Protein AF-A0A3A9JC87-F1 (afdb_monomer)

Radius of gyration: 18.77 Å; Cα contacts (8 Å, |Δi|>4): 389; chains: 1; bounding box: 54×31×58 Å

Sequence (237 aa):
MTRLVRILFLDIDGVLLSGRAWLLPANRRLQAKLTTMAGQGGTELIAAEAVFDPVAVELVNRVAEATGTQIVVSSNWRYRPGPRKTRCKLLEQGIRAELMHRDWFCVTASQFLKDKATDISRWLQAHPDVSDYLAIDDEADLVPGRTLPVDPLDGLGPREAAAAIRFFGAGHVALGVGALPPGDHEMVIAKHGGDRVSAAMWLEGVPVRLTRRHRPSFVLGSTRHGGMELRDWLRAI

Foldseek 3Di:
DQQFAEAEEEECQLAFCFQVQCPDPQNVVLVVVCVVPDDLVNLVSCLPRRATDLQSLVLVQVLCVQLVHAAAYLYPVCVVVRDVSNVVSSVVNPNDPVRHDPNRYFDDPDPVDSLSLVSVVVVCVVPVSHPYYAYEECDPPSPALRYQHHRRNVHDDLLSSLLSCVLSVGADVVSLRDDAPPPLLVVLCVLVVNRSSVSSSQQSVPVPPDPSCPRVVNVRVPPPPDDDDSVNVSVVD

Organism: NCBI:txid2478470

Nearest PDB structures (foldseek):
  2ywc-assembly1_B  TM=2.378E-01  e=9.478E+00  Thermus thermophilus HB8

Secondary structure (DSSP, 8-state):
-PPPEEEEEE--BTTTB-HHHHTSHHHHHHHHHHTT--THHHHHHHHHH----HHHHHHHHHHHHHHTPEEEE-SGGGTTT-HHHHHHHHHHTT--GGGEEEEEEPPPS-SS---HHHHHHHHHHH-TTEEEEEEEESSTTSSTTTEEE--TTT-S-HHHHHHHHHHTT--BTTTTBPPPPTTHHHHHHHHTTT-HHHHHHHHTTTTTT--GGGSHHHHHHHGGGSS--HHHHTT--

Solvent-accessible surface area (backbone atoms only — not comparable to full-atom values): 12618 Å² total; per-residue (Å²): 132,86,78,70,39,34,39,34,35,34,36,40,66,18,26,27,46,7,50,53,22,46,67,35,72,64,27,45,54,48,53,63,57,41,78,79,37,72,66,71,65,29,43,46,49,45,57,68,61,55,54,59,30,61,65,25,33,50,40,52,49,48,33,27,63,55,51,63,24,28,36,26,38,57,38,69,38,54,70,58,62,17,54,70,56,41,50,52,39,42,46,75,60,59,41,56,73,89,44,40,36,94,76,37,49,52,64,79,79,39,100,86,54,90,49,57,49,59,13,51,52,55,44,46,70,78,39,82,54,55,75,47,68,40,31,44,31,40,63,67,61,60,41,79,66,34,35,46,63,27,57,36,54,68,17,49,44,70,37,55,36,32,13,55,24,42,54,69,72,31,54,39,77,93,67,60,32,64,72,64,57,90,64,50,64,59,52,43,18,54,74,46,77,61,23,42,40,62,29,21,30,51,35,36,18,45,94,76,67,38,57,74,82,67,8,52,47,43,46,62,51,55,53,89,79,71,89,73,57,71,71,59,57,66,69,78,109

pLDDT: mean 90.31, std 11.34, range [46.38, 98.88]

Mean predicted aligned error: 5.24 Å

Structure (mmCIF, N/CA/C/O backbone):
data_AF-A0A3A9JC87-F1
#
_entry.id   AF-A0A3A9JC87-F1
#
loop_
_atom_site.group_PDB
_atom_site.id
_atom_site.type_symbol
_atom_site.label_atom_id
_atom_site.label_alt_id
_atom_site.label_comp_id
_atom_site.label_asym_id
_atom_site.label_entity_id
_atom_site.label_seq_id
_atom_site.pdbx_PDB_ins_code
_atom_site.Cartn_x
_atom_site.Cartn_y
_atom_site.Cartn_z
_atom_site.occupancy
_atom_site.B_iso_or_equiv
_atom_site.auth_seq_id
_atom_site.auth_comp_id
_atom_site.auth_asym_id
_atom_site.auth_atom_id
_atom_site.pdbx_PDB_model_num
ATOM 1 N N . MET A 1 1 ? -30.282 -0.661 -4.993 1.00 48.88 1 MET A N 1
ATOM 2 C CA . MET A 1 1 ? -29.211 0.008 -4.224 1.00 48.88 1 MET A CA 1
ATOM 3 C C . MET A 1 1 ? -27.902 -0.276 -4.938 1.00 48.88 1 MET A C 1
ATOM 5 O O . MET A 1 1 ? -27.576 -1.445 -5.105 1.00 48.88 1 MET A O 1
ATOM 9 N N . THR A 1 2 ? -27.212 0.745 -5.442 1.00 56.62 2 THR A N 1
ATOM 10 C CA . THR A 1 2 ? -25.839 0.596 -5.948 1.00 56.62 2 THR A CA 1
ATOM 11 C C . THR A 1 2 ? -24.947 0.156 -4.789 1.00 56.62 2 THR A C 1
ATOM 13 O O . THR A 1 2 ? -25.029 0.707 -3.691 1.00 56.62 2 THR A O 1
ATOM 16 N N . ARG A 1 3 ? -24.163 -0.905 -4.991 1.00 70.75 3 ARG A N 1
ATOM 17 C CA . ARG A 1 3 ? -23.236 -1.407 -3.974 1.00 70.75 3 ARG A CA 1
ATOM 18 C C . ARG A 1 3 ? -22.089 -0.410 -3.862 1.00 70.75 3 ARG A C 1
ATOM 20 O O . ARG A 1 3 ? -21.388 -0.203 -4.841 1.00 70.75 3 ARG A O 1
ATOM 27 N N . LEU A 1 4 ? -21.919 0.188 -2.688 1.00 85.25 4 LEU A N 1
ATOM 28 C CA . LEU A 1 4 ? -20.790 1.070 -2.412 1.00 85.25 4 LEU A CA 1
ATOM 29 C C . LEU A 1 4 ? -19.472 0.285 -2.480 1.00 85.25 4 LEU A C 1
ATOM 31 O O . LEU A 1 4 ? -19.373 -0.818 -1.929 1.00 85.25 4 LEU A O 1
ATOM 35 N N . VAL A 1 5 ? -18.478 0.851 -3.165 1.00 94.06 5 VAL A N 1
ATOM 36 C CA . VAL A 1 5 ? -17.166 0.232 -3.404 1.00 94.06 5 VAL A CA 1
ATOM 37 C C . VAL A 1 5 ? -16.110 0.887 -2.512 1.00 94.06 5 VAL A C 1
ATOM 39 O O . VAL A 1 5 ? -16.169 2.081 -2.221 1.00 94.06 5 VAL A O 1
ATOM 42 N N . ARG A 1 6 ? -15.129 0.108 -2.049 1.00 97.94 6 ARG A N 1
ATOM 43 C CA . ARG A 1 6 ? -13.943 0.627 -1.354 1.00 97.94 6 ARG A CA 1
ATOM 44 C C . ARG A 1 6 ? -12.711 0.392 -2.211 1.00 97.94 6 ARG A C 1
ATOM 46 O O . ARG A 1 6 ? -12.609 -0.663 -2.834 1.00 97.94 6 ARG A O 1
ATOM 53 N N . ILE A 1 7 ? -11.788 1.346 -2.237 1.00 98.69 7 ILE A N 1
ATOM 54 C CA . ILE A 1 7 ? -10.652 1.323 -3.168 1.00 98.69 7 ILE A CA 1
ATOM 55 C C . ILE A 1 7 ? -9.320 1.341 -2.429 1.00 98.69 7 ILE A C 1
ATOM 57 O O . ILE A 1 7 ? -9.123 2.112 -1.491 1.00 98.69 7 ILE A O 1
ATOM 61 N N . LEU A 1 8 ? -8.397 0.505 -2.896 1.00 98.75 8 LEU A N 1
ATOM 62 C CA . LEU A 1 8 ? -6.991 0.556 -2.533 1.00 98.75 8 LEU A CA 1
ATOM 63 C C . LEU A 1 8 ? -6.192 1.061 -3.739 1.00 98.75 8 LEU A C 1
ATOM 65 O O . LEU A 1 8 ? -6.040 0.338 -4.727 1.00 98.75 8 LEU A O 1
ATOM 69 N N . PHE A 1 9 ? -5.695 2.294 -3.665 1.00 98.69 9 PHE A N 1
ATOM 70 C CA . PHE A 1 9 ? -4.749 2.814 -4.646 1.00 98.69 9 PHE A CA 1
ATOM 71 C C . PHE A 1 9 ? -3.351 2.267 -4.350 1.00 98.69 9 PHE A C 1
ATOM 73 O O . PHE A 1 9 ? -2.910 2.286 -3.202 1.00 98.69 9 PHE A O 1
ATOM 80 N N . LEU A 1 10 ? -2.679 1.746 -5.370 1.00 98.69 10 LEU A N 1
ATOM 81 C CA . LEU A 1 10 ? -1.430 1.004 -5.225 1.00 98.69 10 LEU A CA 1
ATOM 82 C C . LEU A 1 10 ? -0.326 1.580 -6.111 1.00 98.69 10 LEU A C 1
ATOM 84 O O . LEU A 1 10 ? -0.453 1.568 -7.344 1.00 98.69 10 LEU A O 1
ATOM 88 N N . ASP A 1 11 ? 0.777 1.997 -5.492 1.00 97.88 11 ASP A N 1
ATOM 89 C CA . ASP A 1 11 ? 2.048 2.179 -6.191 1.00 97.88 11 ASP A CA 1
ATOM 90 C C . ASP A 1 11 ? 2.854 0.869 -6.305 1.00 97.88 11 ASP A C 1
ATOM 92 O O . ASP A 1 11 ? 2.540 -0.150 -5.688 1.00 97.88 11 ASP A O 1
ATOM 96 N N . ILE A 1 12 ? 3.880 0.882 -7.155 1.00 98.12 12 ILE A N 1
ATOM 97 C CA . ILE A 1 12 ? 4.747 -0.254 -7.468 1.00 98.12 12 ILE A CA 1
ATOM 98 C C . ILE A 1 12 ? 6.173 0.009 -6.996 1.00 98.12 12 ILE A C 1
ATOM 100 O O . ILE A 1 12 ? 6.692 -0.789 -6.213 1.00 98.12 12 ILE A O 1
ATOM 104 N N . ASP A 1 13 ? 6.811 1.080 -7.473 1.00 96.38 13 ASP A N 1
ATOM 105 C CA . ASP A 1 13 ? 8.160 1.446 -7.030 1.00 96.38 13 ASP A CA 1
ATOM 106 C C . ASP A 1 13 ? 8.111 1.802 -5.539 1.00 96.38 13 ASP A C 1
ATOM 108 O O . ASP A 1 13 ? 7.102 2.301 -5.060 1.00 96.38 13 ASP A O 1
ATOM 112 N N . GLY A 1 14 ? 9.130 1.415 -4.769 1.00 97.50 14 GLY A N 1
ATOM 113 C CA . GLY A 1 14 ? 9.150 1.658 -3.319 1.00 97.50 14 GLY A CA 1
ATOM 114 C C . GLY A 1 14 ? 8.167 0.809 -2.496 1.00 97.50 14 GLY A C 1
ATOM 115 O O . GLY A 1 14 ? 8.448 0.534 -1.336 1.00 97.50 14 GLY A O 1
ATOM 116 N N . VAL A 1 15 ? 7.080 0.295 -3.084 1.00 98.50 15 VAL A N 1
ATOM 117 C CA . VAL A 1 15 ? 6.061 -0.529 -2.403 1.00 98.50 15 VAL A CA 1
ATOM 118 C C . VAL A 1 15 ? 6.260 -2.024 -2.665 1.00 98.50 15 VAL A C 1
ATOM 120 O O . VAL A 1 15 ? 6.487 -2.792 -1.727 1.00 98.50 15 VAL A O 1
ATOM 123 N N . LEU A 1 16 ? 6.170 -2.443 -3.933 1.00 98.69 16 LEU A N 1
ATOM 124 C CA . LEU A 1 16 ? 6.330 -3.834 -4.389 1.00 98.69 16 LEU A CA 1
ATOM 125 C C . LEU A 1 16 ? 7.733 -4.090 -4.949 1.00 98.69 16 LEU A C 1
ATOM 127 O O . LEU A 1 16 ? 8.290 -5.174 -4.775 1.00 98.69 16 LEU A O 1
ATOM 131 N N . LEU A 1 17 ? 8.299 -3.088 -5.622 1.00 98.19 17 LEU A N 1
ATOM 132 C CA . LEU A 1 17 ? 9.665 -3.063 -6.135 1.00 98.19 17 LEU A CA 1
ATOM 133 C C . LEU A 1 17 ? 10.506 -2.085 -5.300 1.00 98.19 17 LEU A C 1
ATOM 135 O O . LEU A 1 17 ? 10.993 -1.061 -5.779 1.00 98.19 17 LEU A O 1
ATOM 139 N N . SER A 1 18 ? 10.627 -2.394 -4.011 1.00 97.69 18 SER A N 1
ATOM 140 C CA . SER A 1 18 ? 11.395 -1.619 -3.034 1.00 97.69 18 SER A CA 1
ATOM 141 C C . SER A 1 18 ? 12.896 -1.923 -3.084 1.00 97.69 18 SER A C 1
ATOM 143 O O . SER A 1 18 ? 13.353 -2.834 -3.783 1.00 97.69 18 SER A O 1
ATOM 145 N N . GLY A 1 19 ? 13.690 -1.195 -2.295 1.00 97.25 19 GLY A N 1
ATOM 146 C CA . GLY A 1 19 ? 15.122 -1.442 -2.119 1.00 97.25 19 GLY A CA 1
ATOM 147 C C . GLY A 1 19 ? 15.436 -2.899 -1.758 1.00 97.25 19 GLY A C 1
ATOM 148 O O . GLY A 1 19 ? 16.338 -3.490 -2.352 1.00 97.25 19 GLY A O 1
ATOM 149 N N . ARG A 1 20 ? 14.653 -3.535 -0.873 1.00 96.56 20 ARG A N 1
ATOM 150 C CA . ARG A 1 20 ? 14.824 -4.961 -0.541 1.00 96.56 20 ARG A CA 1
ATOM 151 C C . ARG A 1 20 ? 14.534 -5.870 -1.731 1.00 96.56 20 ARG A C 1
ATOM 153 O O . ARG A 1 20 ? 15.261 -6.841 -1.933 1.00 96.56 20 ARG A O 1
ATOM 160 N N . ALA A 1 21 ? 13.530 -5.549 -2.551 1.00 97.81 21 ALA A N 1
ATOM 161 C CA . ALA A 1 21 ? 13.255 -6.303 -3.772 1.00 97.81 21 ALA A CA 1
ATOM 162 C C . ALA A 1 21 ? 14.442 -6.198 -4.739 1.00 97.81 21 ALA A C 1
ATOM 164 O O . ALA A 1 21 ? 14.864 -7.190 -5.332 1.00 97.81 21 ALA A O 1
ATOM 165 N N . TRP A 1 22 ? 15.069 -5.028 -4.843 1.00 97.06 22 TRP A N 1
ATOM 166 C CA . TRP A 1 22 ? 16.268 -4.829 -5.658 1.00 97.06 22 TRP A CA 1
ATOM 167 C C . TRP A 1 22 ? 17.487 -5.659 -5.214 1.00 97.06 22 TRP A C 1
ATOM 169 O O . TRP A 1 22 ? 18.359 -5.939 -6.036 1.00 97.06 22 TRP A O 1
ATOM 179 N N . LEU A 1 23 ? 17.528 -6.145 -3.967 1.00 96.19 23 LEU A N 1
ATOM 180 C CA . LEU A 1 23 ? 18.568 -7.065 -3.482 1.00 96.19 23 LEU A CA 1
ATOM 181 C C . LEU A 1 23 ? 18.384 -8.517 -3.960 1.00 96.19 23 LEU A C 1
ATOM 183 O O . LEU A 1 23 ? 19.301 -9.338 -3.802 1.00 96.19 23 LEU A O 1
ATOM 187 N N . LEU A 1 24 ? 17.245 -8.867 -4.564 1.00 96.06 24 LEU A N 1
ATOM 188 C CA . LEU A 1 24 ? 17.021 -10.205 -5.114 1.00 96.06 24 LEU A CA 1
ATOM 189 C C . LEU A 1 24 ? 18.045 -10.521 -6.222 1.00 96.06 24 LEU A C 1
ATOM 191 O O . LEU A 1 24 ? 18.388 -9.637 -7.010 1.00 96.06 24 LEU A O 1
ATOM 195 N N . PRO A 1 25 ? 18.538 -11.772 -6.343 1.00 95.56 25 PRO A N 1
ATOM 196 C CA . PRO A 1 25 ? 19.538 -12.124 -7.355 1.00 95.56 25 PRO A CA 1
ATOM 197 C C . PRO A 1 25 ? 19.127 -11.781 -8.794 1.00 95.56 25 PRO A C 1
ATOM 199 O O . PRO A 1 25 ? 19.962 -11.328 -9.574 1.00 95.56 25 PRO A O 1
ATOM 202 N N . ALA A 1 26 ? 17.848 -11.965 -9.141 1.00 94.88 26 ALA A N 1
ATOM 203 C CA . ALA A 1 26 ? 17.313 -11.599 -10.453 1.00 94.88 26 ALA A CA 1
ATOM 204 C C . ALA A 1 26 ? 17.413 -10.083 -10.703 1.00 94.88 26 ALA A C 1
ATOM 206 O O . ALA A 1 26 ? 17.937 -9.654 -11.729 1.00 94.88 26 ALA A O 1
ATOM 207 N N . ASN A 1 27 ? 17.021 -9.280 -9.713 1.00 96.81 27 ASN A N 1
ATOM 208 C CA . ASN A 1 27 ? 17.033 -7.824 -9.805 1.00 96.81 27 ASN A CA 1
ATOM 209 C C . ASN A 1 27 ? 18.446 -7.239 -9.794 1.00 96.81 27 ASN A C 1
ATOM 211 O O . ASN A 1 27 ? 18.723 -6.310 -10.545 1.00 96.81 27 ASN A O 1
ATOM 215 N N . ARG A 1 28 ? 19.381 -7.825 -9.038 1.00 94.12 28 ARG A N 1
ATOM 216 C CA . ARG A 1 28 ? 20.800 -7.433 -9.093 1.00 94.12 28 ARG A CA 1
ATOM 217 C C . ARG A 1 28 ? 21.416 -7.663 -10.473 1.00 94.12 28 ARG A C 1
ATOM 219 O O . ARG A 1 28 ? 22.160 -6.818 -10.964 1.00 94.12 28 ARG A O 1
ATOM 226 N N . ARG A 1 29 ? 21.089 -8.783 -11.130 1.00 92.25 29 ARG A N 1
ATOM 227 C CA . ARG A 1 29 ? 21.524 -9.039 -12.517 1.00 92.25 29 ARG A CA 1
ATOM 228 C C . ARG A 1 29 ? 20.922 -8.022 -13.481 1.00 92.25 29 ARG A C 1
ATOM 230 O O . ARG A 1 29 ? 21.630 -7.524 -14.351 1.00 92.25 29 ARG A O 1
ATOM 237 N N . LEU A 1 30 ? 19.643 -7.697 -13.308 1.00 93.31 30 LEU A N 1
ATOM 238 C CA . LEU A 1 30 ? 18.972 -6.658 -14.082 1.00 93.31 30 LEU A CA 1
ATOM 239 C C . LEU A 1 30 ? 19.643 -5.288 -13.892 1.00 93.31 30 LEU A C 1
ATOM 241 O O . LEU A 1 30 ? 19.937 -4.625 -14.881 1.00 93.31 30 LEU A O 1
ATOM 245 N N . GLN A 1 31 ? 19.974 -4.889 -12.661 1.00 89.88 31 GLN A N 1
ATOM 246 C CA . GLN A 1 31 ? 20.692 -3.635 -12.395 1.00 89.88 31 GLN A CA 1
ATOM 247 C C . GLN A 1 31 ? 22.024 -3.558 -13.143 1.00 89.88 31 GLN A C 1
ATOM 249 O O . GLN A 1 31 ? 22.320 -2.531 -13.749 1.00 89.88 31 GLN A O 1
ATOM 254 N N . ALA A 1 32 ? 22.794 -4.650 -13.174 1.00 86.88 32 ALA A N 1
ATOM 255 C CA . ALA A 1 32 ? 24.039 -4.698 -13.938 1.00 86.88 32 ALA A CA 1
ATOM 256 C C . ALA A 1 32 ? 23.805 -4.450 -15.440 1.00 86.88 32 ALA A C 1
ATOM 258 O O . ALA A 1 32 ? 24.558 -3.694 -16.049 1.00 86.88 32 ALA A O 1
ATOM 259 N N . LYS A 1 33 ? 22.734 -5.005 -16.029 1.00 86.88 33 LYS A N 1
ATOM 260 C CA . LYS A 1 33 ? 22.356 -4.744 -17.434 1.00 86.88 33 LYS A CA 1
ATOM 261 C C . LYS A 1 33 ? 21.969 -3.279 -17.661 1.00 86.88 33 LYS A C 1
ATOM 263 O O . LYS A 1 33 ? 22.382 -2.677 -18.652 1.00 86.88 33 LYS A O 1
ATOM 268 N N . LEU A 1 34 ? 21.216 -2.693 -16.729 1.00 87.06 34 LEU A N 1
ATOM 269 C CA . LEU A 1 34 ? 20.732 -1.312 -16.819 1.00 87.06 34 LEU A CA 1
ATOM 270 C C . LEU A 1 34 ? 21.860 -0.272 -16.813 1.00 87.06 34 LEU A C 1
ATOM 272 O O . LEU A 1 34 ? 21.673 0.805 -17.367 1.00 87.06 34 LEU A O 1
ATOM 276 N N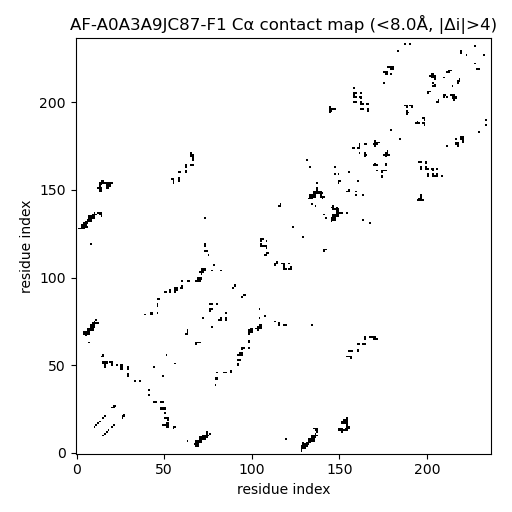 . THR A 1 35 ? 23.052 -0.593 -16.292 1.00 78.81 35 THR A N 1
ATOM 277 C CA . THR A 1 35 ? 24.221 0.311 -16.377 1.00 78.81 35 THR A CA 1
ATOM 278 C C . THR A 1 35 ? 24.602 0.685 -17.815 1.00 78.81 35 THR A C 1
ATOM 280 O O . THR A 1 35 ? 25.225 1.719 -18.038 1.00 78.81 35 THR A O 1
ATOM 283 N N . THR A 1 36 ? 24.190 -0.124 -18.795 1.00 75.50 36 THR A N 1
ATOM 284 C CA . THR A 1 36 ? 24.475 0.075 -20.225 1.00 75.50 36 THR A CA 1
ATOM 285 C C . THR A 1 36 ? 23.264 0.553 -21.035 1.00 75.50 36 THR A C 1
ATOM 287 O O . THR A 1 36 ? 23.391 0.816 -22.229 1.00 75.50 36 THR A O 1
ATOM 290 N N . MET A 1 37 ? 22.087 0.690 -20.408 1.00 72.19 37 MET A N 1
ATOM 291 C CA . MET A 1 37 ? 20.823 1.010 -21.078 1.00 72.19 37 MET A CA 1
ATOM 292 C C . MET A 1 37 ? 20.053 2.099 -20.323 1.00 72.19 37 MET A C 1
ATOM 294 O O . MET A 1 37 ? 19.507 1.857 -19.249 1.00 72.19 37 MET A O 1
ATOM 298 N N . ALA A 1 38 ? 19.947 3.289 -20.919 1.00 67.88 38 ALA A N 1
ATOM 299 C CA . ALA A 1 38 ? 19.185 4.408 -20.364 1.00 67.88 38 ALA A CA 1
ATOM 300 C C . ALA A 1 38 ? 17.860 4.647 -21.112 1.00 67.88 38 ALA A C 1
ATOM 302 O O . ALA A 1 38 ? 17.647 4.191 -22.238 1.00 67.88 38 ALA A O 1
ATOM 303 N N . GLY A 1 39 ? 16.958 5.404 -20.486 1.00 75.19 39 GLY A N 1
ATOM 304 C CA . GLY A 1 39 ? 15.707 5.844 -21.104 1.00 75.19 39 GLY A CA 1
ATOM 305 C C . GLY A 1 39 ? 14.673 4.727 -21.278 1.00 75.19 39 GLY A C 1
ATOM 306 O O . GLY A 1 39 ? 14.544 3.842 -20.435 1.00 75.19 39 GLY A O 1
ATOM 307 N N . GLN A 1 40 ? 13.904 4.787 -22.371 1.00 74.38 40 GLN A N 1
ATOM 308 C CA . GLN A 1 40 ? 12.754 3.902 -22.605 1.00 74.38 40 GLN A CA 1
ATOM 309 C C . GLN A 1 40 ? 13.136 2.414 -22.596 1.00 74.38 40 GLN A C 1
ATOM 311 O O . GLN A 1 40 ? 12.408 1.610 -22.020 1.00 74.38 40 GLN A O 1
ATOM 316 N N . GLY A 1 41 ? 14.291 2.057 -23.170 1.00 81.31 41 GLY A N 1
ATOM 317 C CA . GLY A 1 41 ? 14.773 0.673 -23.184 1.00 81.31 41 GLY A CA 1
ATOM 318 C C . GLY A 1 41 ? 15.021 0.116 -21.780 1.00 81.31 41 GLY A C 1
ATOM 319 O O . GLY A 1 41 ? 14.684 -1.033 -21.510 1.00 81.31 41 GLY A O 1
ATOM 320 N N . GLY A 1 42 ? 15.522 0.946 -20.858 1.00 85.56 42 GLY A N 1
ATOM 321 C CA . GLY A 1 42 ? 15.698 0.562 -19.456 1.00 85.56 42 GLY A CA 1
ATOM 322 C C . GLY A 1 42 ? 14.364 0.315 -18.749 1.00 85.56 42 GLY A C 1
ATOM 323 O O . GLY A 1 42 ? 14.194 -0.712 -18.098 1.00 85.56 42 GLY A O 1
ATOM 324 N N . THR A 1 43 ? 13.376 1.200 -18.927 1.00 84.38 43 THR A N 1
ATOM 325 C CA . THR A 1 43 ? 12.045 1.012 -18.321 1.00 84.38 43 THR A CA 1
ATOM 326 C C . THR A 1 43 ? 11.339 -0.241 -18.838 1.00 84.38 43 THR A C 1
ATOM 328 O O . THR A 1 43 ? 10.691 -0.947 -18.068 1.00 84.38 43 THR A O 1
ATOM 331 N N . GLU A 1 44 ? 11.458 -0.542 -20.131 1.00 86.88 44 GLU A N 1
ATOM 332 C CA . GLU A 1 44 ? 10.879 -1.764 -20.692 1.00 86.88 44 GLU A CA 1
ATOM 333 C C . GLU A 1 44 ? 11.552 -3.025 -20.156 1.00 86.88 44 GLU A C 1
ATOM 335 O O . GLU A 1 44 ? 10.858 -3.996 -19.852 1.00 86.88 44 GLU A O 1
ATOM 340 N N . LEU A 1 45 ? 12.874 -2.989 -19.986 1.00 90.38 45 LEU A N 1
ATOM 341 C CA . LEU A 1 45 ? 13.621 -4.097 -19.407 1.00 90.38 45 LEU A CA 1
ATOM 342 C C . LEU A 1 45 ? 13.240 -4.326 -17.939 1.00 90.38 45 LEU A C 1
ATOM 344 O O . LEU A 1 45 ? 13.026 -5.468 -17.544 1.00 90.38 45 LEU A O 1
ATOM 348 N N . ILE A 1 46 ? 13.080 -3.255 -17.152 1.00 92.31 46 ILE A N 1
ATOM 349 C CA . ILE A 1 46 ? 12.591 -3.338 -15.766 1.00 92.31 46 ILE A CA 1
ATOM 350 C C . ILE A 1 46 ? 11.210 -3.982 -15.729 1.00 92.31 46 ILE A C 1
ATOM 352 O O . ILE A 1 46 ? 10.997 -4.948 -15.004 1.00 92.31 46 ILE A O 1
ATOM 356 N N . ALA A 1 47 ? 10.280 -3.491 -16.543 1.00 91.25 47 ALA A N 1
ATOM 357 C CA . ALA A 1 47 ? 8.927 -4.024 -16.583 1.00 91.25 47 ALA A CA 1
ATOM 358 C C . ALA A 1 47 ? 8.868 -5.513 -16.945 1.00 91.25 47 ALA A C 1
ATOM 360 O O . ALA A 1 47 ? 7.992 -6.224 -16.457 1.00 91.25 47 ALA A O 1
ATOM 361 N N . ALA A 1 48 ? 9.779 -5.975 -17.802 1.00 91.81 48 ALA A N 1
ATOM 362 C CA . ALA A 1 48 ? 9.862 -7.371 -18.198 1.00 91.81 48 ALA A CA 1
ATOM 363 C C . ALA A 1 48 ? 10.526 -8.234 -17.114 1.00 91.81 48 ALA A C 1
ATOM 365 O O . ALA A 1 48 ? 9.964 -9.243 -16.691 1.00 91.81 48 ALA A O 1
ATOM 366 N N . GLU A 1 49 ? 11.708 -7.838 -16.644 1.00 95.44 49 GLU A N 1
ATOM 367 C CA . GLU A 1 49 ? 12.594 -8.723 -15.883 1.00 95.44 49 GLU A CA 1
ATOM 368 C C . GLU A 1 49 ? 12.560 -8.512 -14.366 1.00 95.44 49 GLU A C 1
ATOM 370 O O . GLU A 1 49 ? 12.954 -9.421 -13.635 1.00 95.44 49 GLU A O 1
ATOM 375 N N . ALA A 1 50 ? 12.112 -7.353 -13.871 1.00 96.69 50 ALA A N 1
ATOM 376 C CA . ALA A 1 50 ? 12.126 -7.091 -12.436 1.00 96.69 50 ALA A CA 1
ATOM 377 C C . ALA A 1 50 ? 11.208 -8.069 -11.694 1.00 96.69 50 ALA A C 1
ATOM 379 O O . ALA A 1 50 ? 10.120 -8.406 -12.155 1.00 96.69 50 ALA A O 1
ATOM 380 N N . VAL A 1 51 ? 11.649 -8.520 -10.531 1.00 98.25 51 VAL A N 1
ATOM 381 C CA . VAL A 1 51 ? 10.901 -9.399 -9.637 1.00 98.25 51 VAL A CA 1
ATOM 382 C C . VAL A 1 51 ? 10.407 -8.559 -8.471 1.00 98.25 51 VAL A C 1
ATOM 384 O O . VAL A 1 51 ? 11.207 -7.911 -7.796 1.00 98.25 51 VAL A O 1
ATOM 387 N N . PHE A 1 52 ? 9.098 -8.535 -8.246 1.00 98.56 52 PHE A N 1
ATOM 388 C CA . PHE A 1 52 ? 8.538 -7.862 -7.077 1.00 98.56 52 PHE A CA 1
ATOM 389 C C . PHE A 1 52 ? 8.851 -8.655 -5.816 1.00 98.56 52 PHE A C 1
ATOM 391 O O . PHE A 1 52 ? 9.134 -9.852 -5.871 1.00 98.56 52 PHE A O 1
ATOM 398 N N . ASP A 1 53 ? 8.790 -8.000 -4.664 1.00 98.50 53 ASP A N 1
ATOM 399 C CA . ASP A 1 53 ? 8.800 -8.729 -3.409 1.00 98.50 53 ASP A CA 1
ATOM 400 C C . ASP A 1 53 ? 7.506 -9.558 -3.277 1.00 98.50 53 ASP A C 1
ATOM 402 O O . ASP A 1 53 ? 6.420 -8.981 -3.136 1.00 98.50 53 ASP A O 1
ATOM 406 N N . PRO A 1 54 ? 7.594 -10.902 -3.277 1.00 98.31 54 PRO A N 1
ATOM 407 C CA . PRO A 1 54 ? 6.416 -11.758 -3.188 1.00 98.31 54 PRO A CA 1
ATOM 408 C C . PRO A 1 54 ? 5.653 -11.580 -1.869 1.00 98.31 54 PRO A C 1
ATOM 410 O O . PRO A 1 54 ? 4.441 -11.787 -1.833 1.00 98.31 54 PRO A O 1
ATOM 413 N N . VAL A 1 55 ? 6.326 -11.167 -0.787 1.00 98.44 55 VAL A N 1
ATOM 414 C CA . VAL A 1 55 ? 5.663 -10.890 0.493 1.00 98.44 55 VAL A CA 1
ATOM 415 C C . VAL A 1 55 ? 4.825 -9.620 0.386 1.00 98.44 55 VAL A C 1
ATOM 417 O O . VAL A 1 55 ? 3.668 -9.630 0.794 1.00 98.44 55 VAL A O 1
ATOM 420 N N . ALA A 1 56 ? 5.365 -8.548 -0.199 1.00 98.75 56 ALA A N 1
ATOM 421 C CA . ALA A 1 56 ? 4.622 -7.307 -0.422 1.00 98.75 56 ALA A CA 1
ATOM 422 C C . ALA A 1 56 ? 3.393 -7.534 -1.322 1.00 98.75 56 ALA A C 1
ATOM 424 O O . ALA A 1 56 ? 2.299 -7.070 -0.998 1.00 98.75 56 ALA A O 1
ATOM 425 N N . VAL A 1 57 ? 3.545 -8.312 -2.401 1.00 98.88 57 VAL A N 1
ATOM 426 C CA . VAL A 1 57 ? 2.435 -8.693 -3.293 1.00 98.88 57 VAL A CA 1
ATOM 427 C C . VAL A 1 57 ? 1.331 -9.425 -2.526 1.00 98.88 57 VAL A C 1
ATOM 429 O O . VAL A 1 57 ? 0.156 -9.060 -2.611 1.00 98.88 57 VAL A O 1
ATOM 432 N N . GLU A 1 58 ? 1.696 -10.433 -1.735 1.00 98.75 58 GLU A N 1
ATOM 433 C CA . GLU A 1 58 ? 0.730 -11.196 -0.944 1.00 98.75 58 GLU A CA 1
ATOM 434 C C . GLU A 1 58 ? 0.059 -10.340 0.143 1.00 98.75 58 GLU A C 1
ATOM 436 O O . GLU A 1 58 ? -1.122 -10.513 0.449 1.00 98.75 58 GLU A O 1
ATOM 441 N N . LEU A 1 59 ? 0.773 -9.370 0.715 1.00 98.88 59 LEU A N 1
ATOM 442 C CA . LEU A 1 59 ? 0.192 -8.434 1.673 1.00 98.88 59 LEU A CA 1
ATOM 443 C C . LEU A 1 59 ? -0.866 -7.533 1.027 1.00 98.88 59 LEU A C 1
ATOM 445 O O . LEU A 1 59 ? -1.926 -7.357 1.625 1.00 98.88 59 LEU A O 1
ATOM 449 N N . VAL A 1 60 ? -0.645 -7.031 -0.193 1.00 98.88 60 VAL A N 1
ATOM 450 C CA . VAL A 1 60 ? -1.673 -6.283 -0.946 1.00 98.88 60 VAL A CA 1
ATOM 451 C C . VAL A 1 60 ? -2.921 -7.139 -1.157 1.00 98.88 60 VAL A C 1
ATOM 453 O O . VAL A 1 60 ? -4.033 -6.702 -0.855 1.00 98.88 60 VAL A O 1
ATOM 456 N N . ASN A 1 61 ? -2.737 -8.378 -1.616 1.00 98.81 61 ASN A N 1
ATOM 457 C CA . ASN A 1 61 ? -3.820 -9.339 -1.816 1.00 98.81 61 ASN A CA 1
ATOM 458 C C . ASN A 1 61 ? -4.645 -9.547 -0.533 1.00 98.81 61 ASN A C 1
ATOM 460 O O . ASN A 1 61 ? -5.875 -9.532 -0.585 1.00 98.81 61 ASN A O 1
ATOM 464 N N . ARG A 1 62 ? -3.980 -9.701 0.617 1.00 98.56 62 ARG A N 1
ATOM 465 C CA . ARG A 1 62 ? -4.634 -9.881 1.924 1.00 98.56 62 ARG A CA 1
ATOM 466 C C . ARG A 1 62 ? -5.362 -8.640 2.406 1.00 98.56 62 ARG A C 1
ATOM 468 O O . ARG A 1 62 ? -6.439 -8.764 2.984 1.00 98.56 62 ARG A O 1
ATOM 475 N N . VAL A 1 63 ? -4.786 -7.455 2.193 1.00 98.75 63 VAL A N 1
ATOM 476 C CA . VAL A 1 63 ? -5.460 -6.187 2.503 1.00 98.75 63 VAL A CA 1
ATOM 477 C C . VAL A 1 63 ? -6.754 -6.108 1.704 1.00 98.75 63 VAL A C 1
ATOM 479 O O . VAL A 1 63 ? -7.812 -5.894 2.295 1.00 98.75 63 VAL A O 1
ATOM 482 N N . ALA A 1 64 ? -6.693 -6.346 0.393 1.00 98.62 64 ALA A N 1
ATOM 483 C CA . ALA A 1 64 ? -7.858 -6.284 -0.480 1.00 98.62 64 ALA A CA 1
ATOM 484 C C . ALA A 1 64 ? -8.953 -7.286 -0.084 1.00 98.62 64 ALA A C 1
ATOM 486 O O . ALA A 1 64 ? -10.108 -6.895 0.072 1.00 98.62 64 ALA A O 1
ATOM 487 N N . GLU A 1 65 ? -8.603 -8.541 0.205 1.00 98.31 65 GLU A N 1
ATOM 488 C CA . GLU A 1 65 ? -9.568 -9.537 0.690 1.00 98.31 65 GLU A CA 1
ATOM 489 C C . GLU A 1 65 ? -10.203 -9.176 2.028 1.00 98.31 65 GLU A C 1
ATOM 491 O O . GLU A 1 65 ? -11.427 -9.172 2.152 1.00 98.31 65 GLU A O 1
ATOM 496 N N . ALA A 1 66 ? -9.382 -8.877 3.038 1.00 97.94 66 ALA A N 1
ATOM 497 C CA . ALA A 1 66 ? -9.862 -8.639 4.397 1.00 97.94 66 ALA A CA 1
ATOM 498 C C . ALA A 1 66 ? -10.782 -7.416 4.471 1.00 97.94 66 ALA A C 1
ATOM 500 O O . ALA A 1 66 ? -11.689 -7.349 5.300 1.00 97.94 66 ALA A O 1
ATOM 501 N N . THR A 1 67 ? -10.538 -6.440 3.601 1.00 97.19 67 THR A N 1
ATOM 502 C CA . THR A 1 67 ? -11.280 -5.180 3.556 1.00 97.19 67 THR A CA 1
ATOM 503 C C . THR A 1 67 ? -12.366 -5.178 2.486 1.00 97.19 67 THR A C 1
ATOM 505 O O . THR A 1 67 ? -13.201 -4.282 2.490 1.00 97.19 67 THR A O 1
ATOM 508 N N . GLY A 1 68 ? -12.393 -6.149 1.572 1.00 97.62 68 GLY A N 1
ATOM 509 C CA . GLY A 1 68 ? -13.253 -6.118 0.389 1.00 97.62 68 GLY A CA 1
ATOM 510 C C . GLY A 1 68 ? -12.993 -4.909 -0.518 1.00 97.62 68 GLY A C 1
ATOM 511 O O . GLY A 1 68 ? -13.917 -4.462 -1.200 1.00 97.62 68 GLY A O 1
ATOM 512 N N . THR A 1 69 ? -11.785 -4.338 -0.473 1.00 98.50 69 THR A N 1
ATOM 513 C CA . THR A 1 69 ? -11.383 -3.252 -1.374 1.00 98.50 69 THR A CA 1
ATOM 514 C C . THR A 1 69 ? -11.017 -3.806 -2.743 1.00 98.50 69 THR A C 1
ATOM 516 O O . THR A 1 69 ? -10.549 -4.937 -2.870 1.00 98.50 69 THR A O 1
ATOM 519 N N . GLN A 1 70 ? -11.221 -2.993 -3.777 1.00 98.69 70 GLN A N 1
ATOM 520 C CA . GLN A 1 70 ? -10.721 -3.272 -5.116 1.00 98.69 70 GLN A CA 1
ATOM 521 C C . GLN A 1 70 ? -9.458 -2.455 -5.392 1.00 98.69 70 GLN A C 1
ATOM 523 O O . GLN A 1 70 ? -9.350 -1.295 -4.992 1.00 98.69 70 GLN A O 1
ATOM 528 N N . ILE A 1 71 ? -8.501 -3.069 -6.079 1.00 98.81 71 ILE A N 1
ATOM 529 C CA . ILE A 1 71 ? -7.183 -2.498 -6.356 1.00 98.81 71 ILE A CA 1
ATOM 530 C C . ILE A 1 71 ? -7.257 -1.602 -7.595 1.00 98.81 71 ILE A C 1
ATOM 532 O O . ILE A 1 71 ? -7.742 -2.024 -8.652 1.00 98.81 71 ILE A O 1
ATOM 536 N N . VAL A 1 72 ? -6.719 -0.389 -7.466 1.00 98.69 72 VAL A N 1
ATOM 537 C CA . VAL A 1 72 ? -6.516 0.573 -8.555 1.00 98.69 72 VAL A CA 1
ATOM 538 C C . VAL A 1 72 ? -5.058 1.029 -8.549 1.00 98.69 72 VAL A C 1
ATOM 540 O O . VAL A 1 72 ? -4.521 1.420 -7.525 1.00 98.69 72 VAL A O 1
ATOM 543 N N . VAL A 1 73 ? -4.378 0.991 -9.689 1.00 98.25 73 VAL A N 1
ATOM 544 C CA . VAL A 1 73 ? -2.955 1.334 -9.784 1.00 98.25 73 VAL A CA 1
ATOM 545 C C . VAL A 1 73 ? -2.761 2.849 -9.877 1.00 98.25 73 VAL A C 1
ATOM 547 O O . VAL A 1 73 ? -3.234 3.495 -10.823 1.00 98.25 73 VAL A O 1
ATOM 550 N N . SER A 1 74 ? -1.996 3.393 -8.926 1.00 96.19 74 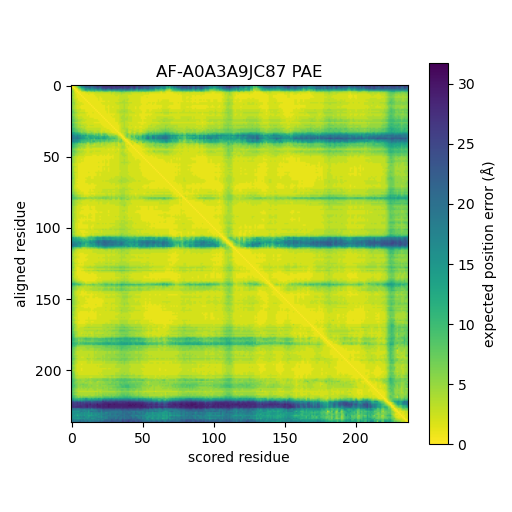SER A N 1
ATOM 551 C CA . SER A 1 74 ? -1.596 4.802 -8.828 1.00 96.19 74 SER A CA 1
ATOM 552 C C . SER A 1 74 ? -0.124 5.070 -9.191 1.00 96.19 74 SER A C 1
ATOM 554 O O . SER A 1 74 ? 0.422 6.104 -8.829 1.00 96.19 74 SER A O 1
ATOM 556 N N . SER A 1 75 ? 0.524 4.162 -9.928 1.00 94.88 75 SER A N 1
ATOM 557 C CA . SER A 1 75 ? 1.978 4.184 -10.171 1.00 94.88 75 SER A CA 1
ATOM 558 C C . SER A 1 75 ? 2.439 4.983 -11.399 1.00 94.88 75 SER A C 1
ATOM 560 O O . SER A 1 75 ? 1.671 5.235 -12.313 1.00 94.88 75 SER A O 1
ATOM 562 N N . ASN A 1 76 ? 3.729 5.300 -11.531 1.00 91.38 76 ASN A N 1
ATOM 563 C CA . ASN A 1 76 ? 4.291 5.772 -12.809 1.00 91.38 76 ASN A CA 1
ATOM 564 C C . ASN A 1 76 ? 4.332 4.678 -13.895 1.00 91.38 76 ASN A C 1
ATOM 566 O O . ASN A 1 76 ? 4.385 4.979 -15.095 1.00 91.38 76 ASN A O 1
ATOM 570 N N . TRP A 1 77 ? 4.236 3.408 -13.495 1.00 93.94 77 TRP A N 1
ATOM 571 C CA . TRP A 1 77 ? 4.284 2.264 -14.403 1.00 93.94 77 TRP A CA 1
ATOM 572 C C . TRP A 1 77 ? 3.171 2.285 -15.458 1.00 93.94 77 TRP A C 1
ATOM 574 O O . TRP A 1 77 ? 3.400 1.885 -16.600 1.00 93.94 77 TRP A O 1
ATOM 584 N N . ARG A 1 78 ? 1.992 2.837 -15.134 1.00 91.06 78 ARG A N 1
ATOM 585 C CA . ARG A 1 78 ? 0.887 3.039 -16.099 1.00 91.06 78 ARG A CA 1
ATOM 586 C C . ARG A 1 78 ? 1.251 3.968 -17.261 1.00 91.06 78 ARG A C 1
ATOM 588 O O . ARG A 1 78 ? 0.557 3.927 -18.269 1.00 91.06 78 ARG A O 1
ATOM 595 N N . TYR A 1 79 ? 2.320 4.761 -17.175 1.00 86.50 79 TYR A N 1
ATOM 596 C CA . TYR A 1 79 ? 2.813 5.562 -18.305 1.00 86.50 79 TYR A CA 1
ATOM 597 C C . TYR A 1 79 ? 3.971 4.869 -19.016 1.00 86.50 79 TYR A C 1
ATOM 599 O O . TYR A 1 79 ? 4.009 4.796 -20.243 1.00 86.50 79 TYR A O 1
ATOM 607 N N . ARG A 1 80 ? 4.934 4.368 -18.238 1.00 84.81 80 ARG A N 1
ATOM 608 C CA . ARG A 1 80 ? 6.098 3.629 -18.727 1.00 84.81 80 ARG A CA 1
ATOM 609 C C . ARG A 1 80 ? 6.364 2.511 -17.724 1.00 84.81 80 ARG A C 1
ATOM 611 O O . ARG A 1 80 ? 6.765 2.820 -16.609 1.00 84.81 80 ARG A O 1
ATOM 618 N N . PRO A 1 81 ? 6.101 1.244 -18.073 1.00 89.75 81 PRO A N 1
ATOM 619 C CA . PRO A 1 81 ? 5.959 0.686 -19.426 1.00 89.75 81 PRO A CA 1
ATOM 620 C C . PRO A 1 81 ? 4.593 0.874 -20.120 1.00 89.75 81 PRO A C 1
ATOM 622 O O . PRO A 1 81 ? 4.474 0.542 -21.300 1.00 89.75 81 PRO A O 1
ATOM 625 N N . GLY A 1 82 ? 3.569 1.363 -19.423 1.00 91.94 82 GLY A N 1
ATOM 626 C CA . GLY A 1 82 ? 2.214 1.530 -19.953 1.00 91.94 82 GLY A CA 1
ATOM 627 C C . GLY A 1 82 ? 1.228 0.479 -19.422 1.00 91.94 82 GLY A C 1
ATOM 628 O O . GLY A 1 82 ? 1.644 -0.613 -19.021 1.00 91.94 82 GLY A O 1
ATOM 629 N N . PRO A 1 83 ? -0.095 0.739 -19.468 1.00 93.69 83 PRO A N 1
ATOM 630 C CA . PRO A 1 83 ? -1.070 0.016 -18.648 1.00 93.69 83 PRO A CA 1
ATOM 631 C C . PRO A 1 83 ? -1.102 -1.490 -18.931 1.00 93.69 83 PRO A C 1
ATOM 633 O O . PRO A 1 83 ? -1.105 -2.306 -18.015 1.00 93.69 83 PRO A O 1
ATOM 636 N N . ARG A 1 84 ? -1.049 -1.895 -20.206 1.00 94.25 84 ARG A N 1
ATOM 637 C CA . ARG A 1 84 ? -1.084 -3.320 -20.569 1.00 94.25 84 ARG A CA 1
ATOM 638 C C . ARG A 1 84 ? 0.093 -4.094 -19.971 1.00 94.25 84 ARG A C 1
ATOM 640 O O . ARG A 1 84 ? -0.117 -5.136 -19.361 1.00 94.25 84 ARG A O 1
ATOM 647 N N . LYS A 1 85 ? 1.317 -3.577 -20.137 1.00 95.31 85 LYS A N 1
ATOM 648 C CA . LYS A 1 85 ? 2.542 -4.209 -19.622 1.00 95.31 85 LYS A CA 1
ATOM 649 C C . LYS A 1 85 ? 2.528 -4.230 -18.090 1.00 95.31 85 LYS A C 1
ATOM 651 O O . LYS A 1 85 ? 2.803 -5.272 -17.507 1.00 95.31 85 LYS A O 1
ATOM 656 N N . THR A 1 86 ? 2.115 -3.133 -17.450 1.00 96.50 86 THR A N 1
ATOM 657 C CA . THR A 1 86 ? 1.957 -3.058 -15.989 1.00 96.50 86 THR A CA 1
ATOM 658 C C . THR A 1 86 ? 0.984 -4.102 -15.463 1.00 96.50 86 THR A C 1
ATOM 660 O O . THR A 1 86 ? 1.317 -4.823 -14.528 1.00 96.50 86 THR A O 1
ATOM 663 N N . ARG A 1 87 ? -0.196 -4.235 -16.081 1.00 97.56 87 ARG A N 1
ATOM 664 C CA . ARG A 1 87 ? -1.188 -5.227 -15.657 1.00 97.56 87 ARG A CA 1
ATOM 665 C C . ARG A 1 87 ? -0.662 -6.644 -15.812 1.00 97.56 87 ARG A C 1
ATOM 667 O O . ARG A 1 87 ? -0.766 -7.419 -14.871 1.00 97.56 87 ARG A O 1
ATOM 674 N N . CYS A 1 88 ? -0.085 -6.977 -16.968 1.00 97.25 88 CYS A N 1
ATOM 675 C CA . CYS A 1 88 ? 0.528 -8.287 -17.180 1.00 97.25 88 CYS A CA 1
ATOM 676 C C . CYS A 1 88 ? 1.563 -8.589 -16.095 1.00 97.25 88 CYS A C 1
ATOM 678 O O . CYS A 1 88 ? 1.510 -9.666 -15.511 1.00 97.25 88 CYS A O 1
ATOM 680 N N . LYS A 1 89 ? 2.425 -7.617 -15.769 1.00 97.94 89 LYS A N 1
ATOM 681 C CA . LYS A 1 89 ? 3.447 -7.797 -14.743 1.00 97.94 89 LYS A CA 1
ATOM 682 C C . LYS A 1 89 ? 2.858 -8.007 -13.350 1.00 97.94 89 LYS A C 1
ATOM 684 O O . LYS A 1 89 ? 3.277 -8.924 -12.660 1.00 97.94 89 LYS A O 1
ATOM 689 N N . LEU A 1 90 ? 1.868 -7.212 -12.944 1.00 98.62 90 LEU A N 1
ATOM 690 C CA . LEU A 1 90 ? 1.198 -7.380 -11.648 1.00 98.62 90 LEU A CA 1
ATOM 691 C C . LEU A 1 90 ? 0.588 -8.781 -11.508 1.00 98.62 90 LEU A C 1
ATOM 693 O O . LEU A 1 90 ? 0.789 -9.427 -10.483 1.00 98.62 90 LEU A O 1
ATOM 697 N N . LEU A 1 91 ? -0.104 -9.263 -12.545 1.00 98.62 91 LEU A N 1
ATOM 698 C CA . LEU A 1 91 ? -0.719 -10.593 -12.543 1.00 98.62 91 LEU A CA 1
ATOM 699 C C . LEU A 1 91 ? 0.326 -11.715 -12.525 1.00 98.62 91 LEU A C 1
ATOM 701 O O . LEU A 1 91 ? 0.208 -12.652 -11.743 1.00 98.62 91 LEU A O 1
ATOM 705 N N . GLU A 1 92 ? 1.365 -11.603 -13.356 1.00 98.44 92 GLU A N 1
ATOM 706 C CA . GLU A 1 92 ? 2.489 -12.548 -13.401 1.00 98.44 92 GLU A CA 1
ATOM 707 C C . GLU A 1 92 ? 3.191 -12.661 -12.042 1.00 98.44 92 GLU A C 1
ATOM 709 O O . GLU A 1 92 ? 3.577 -13.750 -11.629 1.00 98.44 92 GLU A O 1
ATOM 714 N N . GLN A 1 93 ? 3.337 -11.538 -11.337 1.00 98.50 93 GLN A N 1
ATOM 715 C CA . GLN A 1 93 ? 4.022 -11.469 -10.048 1.00 98.50 93 GLN A CA 1
ATOM 716 C C . GLN A 1 93 ? 3.113 -11.820 -8.858 1.00 98.50 93 GLN A C 1
ATOM 718 O O . GLN A 1 93 ? 3.603 -11.880 -7.734 1.00 98.50 93 GLN A O 1
ATOM 723 N N . GLY A 1 94 ? 1.822 -12.091 -9.089 1.00 98.69 94 GLY A N 1
ATOM 724 C CA . GLY A 1 94 ? 0.918 -12.679 -8.095 1.00 98.69 94 GLY A CA 1
ATOM 725 C C . GLY A 1 94 ? -0.201 -11.776 -7.569 1.00 98.69 94 GLY A C 1
ATOM 726 O O . GLY A 1 94 ? -0.946 -12.208 -6.688 1.00 98.69 94 GLY A O 1
ATOM 727 N N . ILE A 1 95 ? -0.379 -10.554 -8.084 1.00 98.75 95 ILE A N 1
ATOM 728 C CA . ILE A 1 95 ? -1.605 -9.788 -7.808 1.00 98.75 95 ILE A CA 1
ATOM 729 C C . ILE A 1 95 ? -2.781 -10.505 -8.465 1.00 98.75 95 ILE A C 1
ATOM 731 O O . ILE A 1 95 ? -2.737 -10.857 -9.644 1.00 98.75 95 ILE A O 1
ATOM 735 N N . ARG A 1 96 ? -3.854 -10.712 -7.707 1.00 98.69 96 ARG A N 1
ATOM 736 C CA . ARG A 1 96 ? -5.017 -11.456 -8.195 1.00 98.69 96 ARG A CA 1
ATOM 737 C C . ARG A 1 96 ? -5.959 -10.580 -9.006 1.00 98.69 96 ARG A C 1
ATOM 739 O O . ARG A 1 96 ? -6.331 -9.485 -8.586 1.00 98.69 96 ARG A O 1
ATOM 746 N N . ALA A 1 97 ? -6.365 -11.080 -10.170 1.00 98.50 97 ALA A N 1
ATOM 747 C CA . ALA A 1 97 ? -7.161 -10.323 -11.131 1.00 98.50 97 ALA A CA 1
ATOM 748 C C . ALA A 1 97 ? -8.553 -9.966 -10.590 1.00 98.50 97 ALA A C 1
ATOM 750 O O . ALA A 1 97 ? -9.053 -8.879 -10.865 1.00 98.50 97 ALA A O 1
ATOM 751 N N . GLU A 1 98 ? -9.158 -10.858 -9.809 1.00 98.44 98 GLU A N 1
ATOM 752 C CA . GLU A 1 98 ? -10.479 -10.697 -9.197 1.00 98.44 98 GLU A CA 1
ATOM 753 C C . GLU A 1 98 ? -10.530 -9.609 -8.116 1.00 98.44 98 GLU A C 1
AT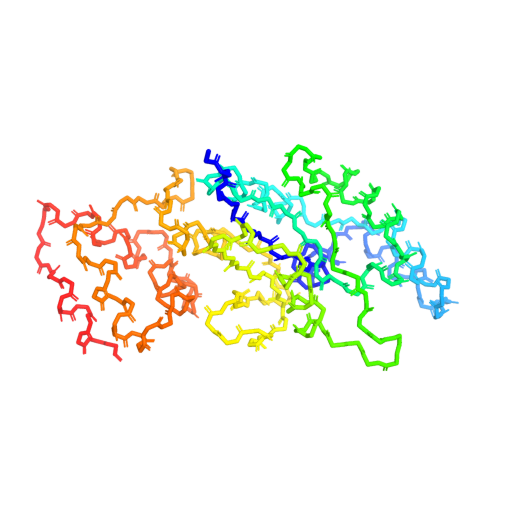OM 755 O O . GLU A 1 98 ? -11.609 -9.114 -7.796 1.00 98.44 98 GLU A O 1
ATOM 760 N N . LEU A 1 99 ? -9.372 -9.209 -7.579 1.00 98.50 99 LEU A N 1
ATOM 761 C CA . LEU A 1 99 ? -9.260 -8.115 -6.615 1.00 98.50 99 LEU A CA 1
ATOM 762 C C . LEU A 1 99 ? -9.082 -6.754 -7.290 1.00 98.50 99 LEU A C 1
ATOM 764 O O . LEU A 1 99 ? -9.168 -5.730 -6.622 1.00 98.50 99 LEU A O 1
ATOM 768 N N . MET A 1 100 ? -8.826 -6.705 -8.597 1.00 98.62 100 MET A N 1
ATOM 769 C CA . MET A 1 100 ? -8.675 -5.442 -9.315 1.00 98.62 100 MET A CA 1
ATOM 770 C C . MET A 1 100 ? -10.045 -4.836 -9.636 1.00 98.62 100 MET A C 1
ATOM 772 O O . MET A 1 100 ? -10.992 -5.543 -9.987 1.00 98.62 100 MET A O 1
ATOM 776 N N . HIS A 1 101 ? -10.152 -3.510 -9.557 1.00 98.25 101 HIS A N 1
ATOM 777 C CA . HIS A 1 101 ? -11.335 -2.801 -10.046 1.00 98.25 101 HIS A CA 1
ATOM 778 C C . HIS A 1 101 ? -11.465 -2.972 -11.573 1.00 98.25 101 HIS A C 1
ATOM 780 O O . HIS A 1 101 ? -10.474 -3.221 -12.253 1.00 98.25 101 HIS A O 1
ATOM 786 N N . ARG A 1 102 ? -12.657 -2.817 -12.166 1.00 96.75 102 ARG A N 1
ATOM 787 C CA . ARG A 1 102 ? -12.796 -2.889 -13.641 1.00 96.75 102 ARG A CA 1
ATOM 788 C C . ARG A 1 102 ? -11.950 -1.803 -14.337 1.00 96.75 102 ARG A C 1
ATOM 790 O O . ARG A 1 102 ? -11.219 -2.081 -15.284 1.00 96.75 102 ARG A O 1
ATOM 797 N N . ASP A 1 103 ? -11.980 -0.601 -13.768 1.00 96.94 103 ASP A N 1
ATOM 798 C CA . ASP A 1 103 ? -11.188 0.576 -14.133 1.00 96.94 103 ASP A CA 1
ATOM 799 C C . ASP A 1 103 ? -9.912 0.607 -13.275 1.00 96.94 103 ASP A C 1
ATOM 801 O O . ASP A 1 103 ? -9.715 1.483 -12.439 1.00 96.94 103 ASP A O 1
ATOM 805 N N . TRP A 1 104 ? -9.085 -0.431 -13.413 1.00 97.25 104 TRP A N 1
ATOM 806 C CA . TRP A 1 104 ? -8.006 -0.808 -12.487 1.00 97.25 104 TRP A CA 1
ATOM 807 C C . TRP A 1 104 ? -6.804 0.152 -12.397 1.00 97.25 104 TRP A C 1
ATOM 809 O O . TRP A 1 104 ? -5.838 -0.178 -11.716 1.00 97.25 104 TRP A O 1
ATOM 819 N N . PHE A 1 105 ? -6.786 1.303 -13.070 1.00 97.06 105 PHE A N 1
ATOM 820 C CA . PHE A 1 105 ? -5.685 2.272 -12.973 1.00 97.06 105 PHE A CA 1
ATOM 821 C C . PHE A 1 105 ? -6.183 3.704 -13.158 1.00 97.06 105 PHE A C 1
ATOM 823 O O . PHE A 1 105 ? -7.127 3.940 -13.913 1.00 97.06 105 PHE A O 1
ATOM 830 N N . CYS A 1 106 ? -5.527 4.675 -12.516 1.00 93.75 106 CYS A N 1
ATOM 831 C CA . CYS A 1 106 ? -5.855 6.078 -12.769 1.00 93.75 106 CYS A CA 1
ATOM 832 C C . CYS A 1 106 ? -5.267 6.531 -14.109 1.00 93.75 106 CYS A C 1
ATOM 834 O O . CYS A 1 106 ? -4.083 6.323 -14.382 1.00 93.75 106 CYS A O 1
ATOM 836 N N . VAL A 1 107 ? -6.093 7.159 -14.941 1.00 86.94 107 VAL A N 1
ATOM 837 C CA . VAL A 1 107 ? -5.659 7.746 -16.212 1.00 86.94 107 VAL A CA 1
ATOM 838 C C . VAL A 1 107 ? -4.956 9.075 -15.944 1.00 86.94 107 VAL A C 1
ATOM 840 O O . VAL A 1 107 ? -5.424 9.870 -15.134 1.00 86.94 107 VAL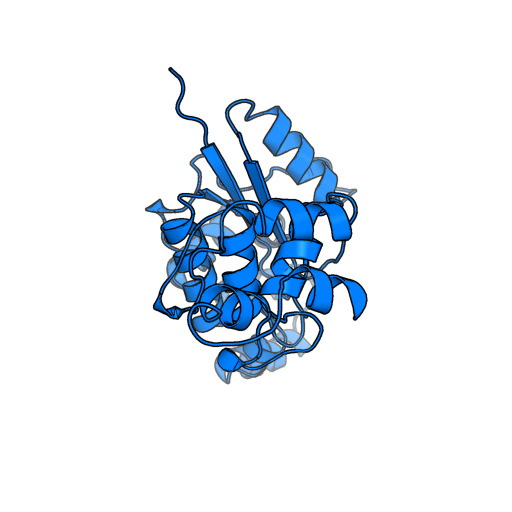 A O 1
ATOM 843 N N . THR A 1 108 ? -3.857 9.317 -16.662 1.00 78.94 108 THR A N 1
ATOM 844 C CA . THR A 1 108 ? -3.068 10.545 -16.559 1.00 78.94 108 THR A CA 1
ATOM 845 C C . THR A 1 108 ? -3.894 11.795 -16.811 1.00 78.94 108 THR A C 1
ATOM 847 O O . THR A 1 108 ? -4.496 11.962 -17.874 1.00 78.94 108 THR A O 1
ATOM 850 N N . ALA A 1 109 ? -3.807 12.734 -15.884 1.00 70.50 109 ALA A N 1
ATOM 851 C CA . ALA A 1 109 ? -4.401 14.044 -15.981 1.00 70.50 109 ALA A CA 1
ATOM 852 C C . ALA A 1 109 ? -3.700 14.958 -16.996 1.00 70.50 109 ALA A C 1
ATOM 854 O O . ALA A 1 109 ? -4.352 15.744 -17.691 1.00 70.50 109 ALA A O 1
ATOM 855 N N . SER A 1 110 ? -2.371 14.865 -17.050 1.00 67.00 110 SER A N 1
ATOM 856 C CA . SER A 1 110 ? -1.482 15.578 -17.964 1.00 67.00 110 SER A CA 1
ATOM 857 C C . SER A 1 110 ? -0.212 14.762 -18.185 1.00 67.00 110 SER A C 1
ATOM 859 O O . SER A 1 110 ? 0.451 14.369 -17.231 1.00 67.00 110 SER A O 1
ATOM 861 N N . GLN A 1 111 ? 0.170 14.519 -19.440 1.00 59.78 111 GLN A N 1
ATOM 862 C CA . GLN A 1 111 ? 1.427 13.814 -19.737 1.00 59.78 111 GLN A CA 1
ATOM 863 C C . GLN A 1 111 ? 2.673 14.611 -19.305 1.00 59.78 111 GLN A C 1
ATOM 865 O O . GLN A 1 111 ? 3.762 14.044 -19.215 1.00 59.78 111 GLN A O 1
ATOM 870 N N . PHE A 1 112 ? 2.509 15.910 -19.027 1.00 58.19 112 PHE A N 1
ATOM 871 C CA . PHE A 1 112 ? 3.579 16.829 -18.639 1.00 58.19 112 PHE A CA 1
ATOM 872 C C . PHE A 1 112 ? 3.700 17.002 -17.122 1.00 58.19 112 PHE A C 1
ATOM 874 O O . PHE A 1 112 ? 4.802 17.205 -16.620 1.00 58.19 112 PHE A O 1
ATOM 881 N N . LEU A 1 113 ? 2.585 16.894 -16.393 1.00 62.44 113 LEU A N 1
ATOM 882 C CA . LEU A 1 113 ? 2.534 16.997 -14.936 1.00 62.44 113 LEU A CA 1
ATOM 883 C C . LEU A 1 113 ? 2.157 15.621 -14.387 1.00 62.44 113 LEU A C 1
ATOM 885 O O . LEU A 1 113 ? 0.986 15.246 -14.387 1.00 62.44 113 LEU A O 1
ATOM 889 N N . LYS A 1 114 ? 3.168 14.848 -13.974 1.00 70.25 114 LYS A N 1
ATOM 890 C CA . LYS A 1 114 ? 2.998 13.531 -13.340 1.00 70.25 114 LYS A CA 1
ATOM 891 C C . LYS A 1 114 ? 2.515 13.697 -11.899 1.00 70.25 114 LYS A C 1
ATOM 893 O O . LYS A 1 114 ? 3.241 13.405 -10.958 1.00 70.25 114 LYS A O 1
ATOM 898 N N . ASP A 1 115 ? 1.306 14.213 -11.749 1.00 85.06 115 ASP A N 1
ATOM 899 C CA . ASP A 1 115 ? 0.675 14.447 -10.459 1.00 85.06 115 ASP A CA 1
ATOM 900 C C . ASP A 1 115 ? -0.258 13.277 -10.123 1.00 85.06 115 ASP A C 1
ATOM 902 O O . ASP A 1 115 ? -1.405 13.198 -10.578 1.00 85.06 115 ASP A O 1
ATOM 906 N N . LYS A 1 116 ? 0.261 12.342 -9.321 1.00 90.06 116 LYS A N 1
ATOM 907 C CA . LYS A 1 116 ? -0.487 11.172 -8.855 1.00 90.06 116 LYS A CA 1
ATOM 908 C C . LYS A 1 116 ? -1.747 11.572 -8.064 1.00 90.06 116 LYS A C 1
ATOM 910 O O . LYS A 1 116 ? -2.752 10.865 -8.164 1.00 90.06 116 LYS A O 1
ATOM 915 N N . ALA A 1 117 ? -1.734 12.685 -7.326 1.00 92.38 117 ALA A N 1
ATOM 916 C CA . ALA A 1 117 ? -2.851 13.115 -6.484 1.00 92.38 117 ALA A CA 1
ATOM 917 C C . ALA A 1 117 ? -4.012 13.624 -7.344 1.00 92.38 117 ALA A C 1
ATOM 919 O O . ALA A 1 117 ? -5.176 13.270 -7.118 1.00 92.38 117 ALA A O 1
ATOM 920 N N . THR A 1 118 ? -3.694 14.383 -8.396 1.00 92.25 118 THR A N 1
ATOM 921 C CA . THR A 1 118 ? -4.681 14.792 -9.403 1.00 92.25 118 THR A CA 1
ATOM 922 C C . THR A 1 118 ? -5.251 13.582 -10.146 1.00 92.25 118 THR A C 1
ATOM 924 O O . THR A 1 118 ? -6.464 13.516 -10.357 1.00 92.25 118 THR A O 1
ATOM 927 N N . ASP A 1 119 ? -4.423 12.598 -10.505 1.00 94.00 119 ASP A N 1
ATOM 928 C CA . ASP A 1 119 ? -4.881 11.370 -11.170 1.00 94.00 119 ASP A CA 1
ATOM 929 C C . ASP A 1 119 ? -5.861 10.566 -10.300 1.00 94.00 119 ASP A C 1
ATOM 931 O O . ASP A 1 119 ? -6.911 10.138 -10.785 1.00 94.00 119 ASP A O 1
ATOM 935 N N . ILE A 1 120 ? -5.549 10.384 -9.011 1.00 95.56 120 ILE A N 1
ATOM 936 C CA . ILE A 1 120 ? -6.453 9.747 -8.039 1.00 95.56 120 ILE A CA 1
ATOM 937 C C . ILE A 1 120 ? -7.757 10.541 -7.929 1.00 95.56 120 ILE A C 1
ATOM 939 O O . ILE A 1 120 ? -8.838 9.961 -8.023 1.00 95.56 120 ILE A O 1
ATOM 943 N N . SER A 1 121 ? -7.673 11.866 -7.798 1.00 95.25 121 SER A N 1
ATOM 944 C CA . SER A 1 121 ? -8.847 12.734 -7.667 1.00 95.25 121 SER A CA 1
ATOM 945 C C . SER A 1 121 ? -9.773 12.646 -8.882 1.00 95.25 121 SER A C 1
ATOM 947 O O . SER A 1 121 ? -10.985 12.513 -8.726 1.00 95.25 121 SER A O 1
ATOM 949 N N . ARG A 1 122 ? -9.221 12.658 -10.101 1.00 94.94 122 ARG A N 1
ATOM 950 C CA . ARG A 1 122 ? -10.006 12.495 -11.338 1.00 94.94 122 ARG A CA 1
ATOM 951 C C . ARG A 1 122 ? -10.632 11.115 -11.442 1.00 94.94 122 ARG A C 1
ATOM 953 O O . ARG A 1 122 ? -11.781 11.000 -11.862 1.00 94.94 122 ARG A O 1
ATOM 960 N N . TRP A 1 123 ? -9.898 10.075 -11.054 1.00 96.75 123 TRP A N 1
ATOM 961 C CA . TRP A 1 123 ? -10.448 8.727 -11.027 1.00 96.75 123 TRP A CA 1
ATOM 962 C C . TRP A 1 123 ? -11.627 8.653 -10.048 1.00 96.75 123 TRP A C 1
ATOM 964 O O . TRP A 1 123 ? -12.692 8.192 -10.437 1.00 96.75 123 TRP A O 1
ATOM 974 N N . LEU A 1 124 ? -11.502 9.201 -8.835 1.00 97.06 124 LEU A N 1
ATOM 975 C CA . LEU A 1 124 ? -12.596 9.241 -7.853 1.00 97.06 124 LEU A CA 1
ATOM 976 C C . LEU A 1 124 ? -13.811 10.040 -8.350 1.00 97.06 124 LEU A C 1
ATOM 978 O O . LEU A 1 124 ? -14.941 9.607 -8.154 1.00 97.06 124 LEU A O 1
ATOM 982 N N . GLN A 1 125 ? -13.606 11.162 -9.048 1.00 96.06 125 GLN A N 1
ATOM 983 C CA . GLN A 1 125 ? -14.700 11.938 -9.655 1.00 96.06 125 GLN A CA 1
ATOM 984 C C . GLN A 1 125 ? -15.497 11.132 -10.691 1.00 96.06 125 GLN A C 1
ATOM 986 O O . GLN A 1 125 ? -16.706 11.316 -10.815 1.00 96.06 125 GLN A O 1
ATOM 991 N N . ALA A 1 126 ? -14.836 10.229 -11.418 1.00 96.31 126 ALA A N 1
ATOM 992 C CA . ALA A 1 126 ? -15.488 9.330 -12.369 1.00 96.31 126 ALA A CA 1
ATOM 993 C C . ALA A 1 126 ? -16.190 8.129 -11.699 1.00 96.31 126 ALA A C 1
ATOM 995 O O . ALA A 1 126 ? -16.946 7.425 -12.368 1.00 96.31 126 ALA A O 1
ATOM 996 N N . HIS A 1 127 ? -15.968 7.908 -10.398 1.00 96.69 127 HIS A N 1
ATOM 997 C CA . HIS A 1 127 ? -16.481 6.772 -9.626 1.00 96.69 127 HIS A CA 1
ATOM 998 C C . HIS A 1 127 ? -17.201 7.248 -8.349 1.00 96.69 127 HIS A C 1
ATOM 1000 O O . HIS A 1 127 ? -16.721 7.024 -7.233 1.00 96.69 127 HIS A O 1
ATOM 1006 N N . PRO A 1 128 ? -18.364 7.919 -8.477 1.00 95.81 128 PRO A N 1
ATOM 1007 C CA . PRO A 1 128 ? -19.110 8.450 -7.332 1.00 95.81 128 PRO A CA 1
ATOM 1008 C C . PRO A 1 128 ? -19.705 7.364 -6.415 1.00 95.81 128 PRO A C 1
ATOM 1010 O O . PRO A 1 128 ? -20.242 7.675 -5.356 1.00 95.81 128 PRO A O 1
ATOM 1013 N N . ASP A 1 129 ? -19.636 6.093 -6.811 1.00 95.19 129 ASP A N 1
ATOM 1014 C CA . ASP A 1 129 ? -20.029 4.919 -6.029 1.00 95.19 129 ASP A CA 1
ATOM 1015 C C . ASP A 1 129 ? -18.969 4.471 -5.002 1.00 95.19 129 ASP A C 1
ATOM 1017 O O . ASP A 1 129 ? -19.224 3.568 -4.196 1.00 95.19 129 ASP A O 1
ATOM 1021 N N . VAL A 1 130 ? -17.796 5.109 -4.988 1.00 97.50 130 VAL A N 1
ATOM 1022 C CA . VAL A 1 130 ? -16.742 4.853 -4.002 1.00 97.50 130 VAL A CA 1
ATOM 1023 C C . VAL A 1 130 ? -17.115 5.461 -2.651 1.00 97.50 130 VAL A C 1
ATOM 1025 O O . VAL A 1 130 ? -17.221 6.675 -2.502 1.00 97.50 130 VAL A O 1
ATOM 1028 N N . SER A 1 131 ? -17.260 4.615 -1.632 1.00 96.00 131 SER A N 1
ATOM 1029 C CA . SER A 1 131 ? -17.560 5.048 -0.259 1.00 96.00 131 SER A CA 1
ATOM 1030 C C . SER A 1 131 ? -16.333 5.373 0.583 1.00 96.00 131 SER A C 1
ATOM 1032 O O . SER A 1 131 ? -16.438 6.121 1.550 1.00 96.00 131 SER A O 1
ATOM 1034 N N . ASP A 1 132 ? -15.188 4.755 0.285 1.00 97.44 132 ASP A N 1
ATOM 1035 C CA . ASP A 1 132 ? -13.970 4.923 1.077 1.00 97.44 132 ASP A CA 1
ATOM 1036 C C . ASP A 1 132 ? -12.742 4.495 0.269 1.00 97.44 132 ASP A C 1
ATOM 1038 O O . ASP A 1 132 ? -12.835 3.606 -0.581 1.00 97.44 132 ASP A O 1
ATOM 1042 N N . TYR A 1 133 ? -11.585 5.093 0.543 1.00 98.44 133 TYR A N 1
ATOM 1043 C CA . TYR A 1 133 ? -10.341 4.726 -0.130 1.00 98.44 133 TYR A CA 1
ATOM 1044 C C . TYR A 1 133 ? -9.100 4.999 0.719 1.00 98.44 133 TYR A C 1
ATOM 1046 O O . TYR A 1 133 ? -9.131 5.814 1.649 1.00 98.44 133 TYR A O 1
ATOM 1054 N N . LEU A 1 134 ? -8.016 4.320 0.344 1.00 98.62 134 LEU A N 1
ATOM 1055 C CA . LEU A 1 134 ? -6.668 4.474 0.881 1.00 98.62 134 LEU A CA 1
ATOM 1056 C C . LEU A 1 134 ? -5.654 4.297 -0.256 1.00 98.62 134 LEU A C 1
ATOM 1058 O O . LEU A 1 134 ? -5.822 3.399 -1.078 1.00 98.62 134 LEU A O 1
ATOM 1062 N N . ALA A 1 135 ? -4.609 5.116 -0.291 1.00 98.50 135 ALA A N 1
ATOM 1063 C CA . ALA A 1 135 ? -3.437 4.914 -1.135 1.00 98.50 135 ALA A CA 1
ATOM 1064 C C . ALA A 1 135 ? -2.293 4.291 -0.326 1.00 98.50 135 ALA A C 1
ATOM 1066 O O . ALA A 1 135 ? -2.063 4.689 0.811 1.00 98.50 135 ALA A O 1
ATOM 1067 N N . ILE A 1 136 ? -1.586 3.325 -0.908 1.00 98.50 136 ILE A N 1
ATOM 1068 C CA . ILE A 1 136 ? -0.308 2.804 -0.411 1.00 98.50 136 ILE A CA 1
ATOM 1069 C C . ILE A 1 136 ? 0.763 3.245 -1.405 1.00 98.50 136 ILE A C 1
ATOM 1071 O O . ILE A 1 136 ? 0.738 2.825 -2.566 1.00 98.50 136 ILE A O 1
ATOM 1075 N N . ASP A 1 137 ? 1.674 4.090 -0.942 1.00 98.00 137 ASP A N 1
ATOM 1076 C CA . ASP A 1 137 ? 2.680 4.761 -1.768 1.00 98.00 137 ASP A CA 1
ATOM 1077 C C . ASP A 1 137 ? 3.936 5.018 -0.918 1.00 98.00 137 ASP A C 1
ATOM 1079 O O . ASP A 1 137 ? 3.837 5.129 0.307 1.00 98.00 137 ASP A O 1
ATOM 1083 N N . ASP A 1 138 ? 5.117 5.071 -1.529 1.00 96.56 138 ASP A N 1
ATOM 1084 C CA . ASP A 1 138 ? 6.342 5.491 -0.839 1.00 96.56 138 ASP A CA 1
ATOM 1085 C C . ASP A 1 138 ? 6.485 7.021 -0.780 1.00 96.56 138 ASP A C 1
ATOM 1087 O O . ASP A 1 138 ? 7.209 7.555 0.064 1.00 96.56 138 ASP A O 1
ATOM 1091 N N . GLU A 1 139 ? 5.734 7.742 -1.615 1.00 93.06 139 GLU A N 1
ATOM 1092 C CA . GLU A 1 139 ? 5.555 9.184 -1.513 1.00 93.06 139 GLU A CA 1
ATOM 1093 C C . GLU A 1 139 ? 4.605 9.525 -0.354 1.00 93.06 139 GLU A C 1
ATOM 1095 O O . GLU A 1 139 ? 3.388 9.315 -0.413 1.00 93.06 139 GLU A O 1
ATOM 1100 N N . ALA A 1 140 ? 5.170 10.067 0.727 1.00 86.00 140 ALA A N 1
ATOM 1101 C CA . ALA A 1 140 ? 4.389 10.533 1.865 1.00 86.00 140 ALA A CA 1
ATOM 1102 C C . ALA A 1 140 ? 3.420 11.662 1.465 1.00 86.00 140 ALA A C 1
ATOM 1104 O O . ALA A 1 140 ? 3.730 12.495 0.617 1.00 86.00 140 ALA A O 1
ATOM 1105 N N . ASP A 1 141 ? 2.249 11.691 2.107 1.00 83.56 141 ASP A N 1
ATOM 1106 C CA . ASP A 1 141 ? 1.247 12.759 1.989 1.00 83.56 141 ASP A CA 1
ATOM 1107 C C . ASP A 1 141 ? 0.718 13.052 0.574 1.00 83.56 141 ASP A C 1
ATOM 1109 O O . ASP A 1 141 ? 0.180 14.132 0.328 1.00 83.56 141 ASP A O 1
ATOM 1113 N N . LEU A 1 142 ? 0.760 12.066 -0.336 1.00 89.62 142 LEU A N 1
ATOM 1114 C CA . LEU A 1 142 ? 0.156 12.183 -1.671 1.00 89.62 142 LEU A CA 1
ATOM 1115 C C . LEU A 1 142 ? -1.299 12.695 -1.616 1.00 89.62 142 LEU A C 1
ATOM 1117 O O . LEU A 1 142 ? -1.707 13.548 -2.402 1.00 89.62 142 LEU A O 1
ATOM 1121 N N . VAL A 1 143 ? -2.089 12.175 -0.675 1.00 91.94 143 VAL A N 1
ATOM 1122 C CA . VAL A 1 143 ? -3.404 12.698 -0.310 1.00 91.94 143 VAL A CA 1
ATOM 1123 C C . VAL A 1 143 ? -3.474 12.742 1.224 1.00 91.94 143 VAL A C 1
ATOM 1125 O O . VAL A 1 143 ? -3.464 11.680 1.860 1.00 91.94 143 VAL A O 1
ATOM 1128 N N . PRO A 1 144 ? -3.562 13.933 1.847 1.00 89.56 144 PRO A N 1
ATOM 1129 C CA . PRO A 1 144 ? -3.571 14.067 3.303 1.00 89.56 144 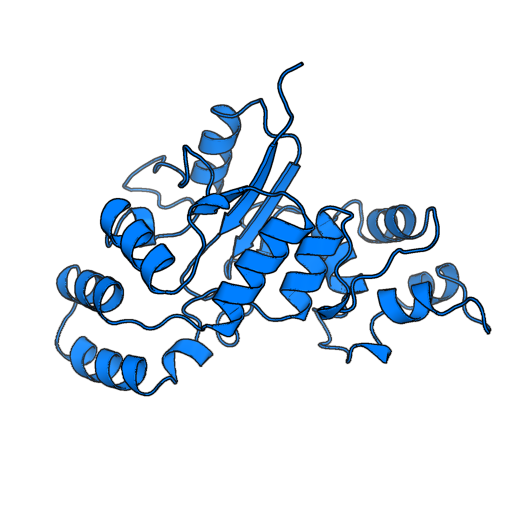PRO A CA 1
ATOM 1130 C C . PRO A 1 144 ? -4.640 13.202 3.984 1.00 89.56 144 PRO A C 1
ATOM 1132 O O . PRO A 1 144 ? -5.809 13.202 3.589 1.00 89.56 144 PRO A O 1
ATOM 1135 N N . GLY A 1 145 ? -4.232 12.431 4.997 1.00 91.44 145 GLY A N 1
ATOM 1136 C CA . GLY A 1 145 ? -5.102 11.504 5.737 1.00 91.44 145 GLY A CA 1
ATOM 1137 C C . GLY A 1 145 ? -5.64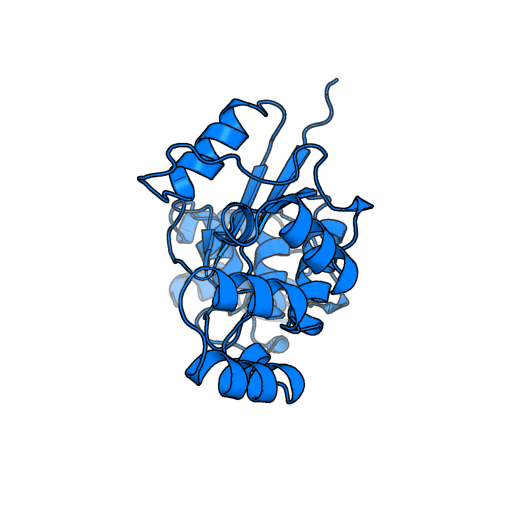3 10.323 4.916 1.00 91.44 145 GLY A C 1
ATOM 1138 O O . GLY A 1 145 ? -6.573 9.635 5.349 1.00 91.44 145 GLY A O 1
ATOM 1139 N N . ARG A 1 146 ? -5.107 10.103 3.709 1.00 96.69 146 ARG A N 1
ATOM 1140 C CA . ARG A 1 146 ? -5.531 9.065 2.755 1.00 96.69 146 ARG A CA 1
ATOM 1141 C C . ARG A 1 146 ? -4.370 8.323 2.099 1.00 96.69 146 ARG A C 1
ATOM 1143 O O . ARG A 1 146 ? -4.628 7.415 1.313 1.00 96.69 146 ARG A O 1
ATOM 1150 N N . THR A 1 147 ? -3.132 8.651 2.450 1.00 97.62 147 THR A N 1
ATOM 1151 C CA . THR A 1 147 ? -1.932 7.946 1.996 1.00 97.62 147 THR A CA 1
ATOM 1152 C C . THR A 1 147 ? -1.264 7.265 3.168 1.00 97.62 147 THR A C 1
ATOM 1154 O O . THR A 1 147 ? -0.834 7.936 4.097 1.00 97.62 147 THR A O 1
ATOM 1157 N N . LEU A 1 148 ? -1.163 5.941 3.114 1.00 97.81 148 LEU A N 1
ATOM 1158 C CA . LEU A 1 148 ? -0.328 5.147 3.998 1.00 97.81 148 LEU A CA 1
ATOM 1159 C C . LEU A 1 148 ? 1.088 5.100 3.403 1.00 97.81 148 LEU A C 1
ATOM 1161 O O . LEU A 1 148 ? 1.276 4.421 2.388 1.00 97.81 148 LEU A O 1
ATOM 1165 N N . PRO A 1 149 ? 2.064 5.804 4.004 1.00 97.06 149 PRO A N 1
ATOM 1166 C CA . PRO A 1 149 ? 3.423 5.838 3.494 1.00 97.06 149 PRO A CA 1
ATOM 1167 C C . PRO A 1 149 ? 4.134 4.507 3.743 1.00 97.06 149 PRO A C 1
ATOM 1169 O O . PRO A 1 149 ? 3.967 3.870 4.790 1.00 97.06 149 PRO A O 1
ATOM 1172 N N . VAL A 1 150 ? 4.973 4.117 2.793 1.00 97.00 150 VAL A N 1
ATOM 1173 C CA . VAL A 1 150 ? 5.846 2.946 2.874 1.00 97.00 150 VAL A CA 1
ATOM 1174 C C . VAL A 1 150 ? 7.297 3.401 2.752 1.00 97.00 150 VAL A C 1
ATOM 1176 O O . VAL A 1 150 ? 7.627 4.218 1.906 1.00 97.00 150 VAL A O 1
ATOM 1179 N N . ASP A 1 151 ? 8.185 2.870 3.591 1.00 96.75 151 ASP A N 1
ATOM 1180 C CA . ASP A 1 151 ? 9.621 3.114 3.434 1.00 96.75 151 ASP A CA 1
ATOM 1181 C C . ASP A 1 151 ? 10.097 2.474 2.116 1.00 96.75 151 ASP A C 1
ATOM 1183 O O . ASP A 1 151 ? 10.003 1.251 1.998 1.00 96.75 151 ASP A O 1
ATOM 1187 N N . PRO A 1 152 ? 10.623 3.230 1.136 1.00 97.38 152 PRO A N 1
ATOM 1188 C CA . PRO A 1 152 ? 10.979 2.686 -0.172 1.00 97.38 152 PRO A CA 1
ATOM 1189 C C . PRO A 1 152 ? 12.145 1.696 -0.133 1.00 97.38 152 PRO A C 1
ATOM 1191 O O . PRO A 1 152 ? 12.325 0.927 -1.080 1.00 97.38 152 PRO A O 1
ATOM 1194 N N . LEU A 1 153 ? 12.961 1.689 0.928 1.00 97.12 153 LEU A N 1
ATOM 1195 C CA . LEU A 1 153 ? 14.016 0.690 1.100 1.00 97.12 153 LEU A CA 1
ATOM 1196 C C . LEU A 1 153 ? 13.433 -0.642 1.550 1.00 97.12 153 LEU A C 1
ATOM 1198 O O . LEU A 1 153 ? 13.839 -1.689 1.043 1.00 97.12 153 LEU A O 1
ATOM 1202 N N . ASP A 1 154 ? 12.457 -0.605 2.450 1.00 96.44 154 ASP A N 1
ATOM 1203 C CA . ASP A 1 154 ? 11.818 -1.811 2.948 1.00 96.44 154 ASP A CA 1
ATOM 1204 C C . ASP A 1 154 ? 10.701 -2.275 2.010 1.00 96.44 154 ASP A C 1
ATOM 1206 O O . ASP A 1 154 ? 10.702 -3.426 1.607 1.00 96.44 154 ASP A O 1
ATOM 1210 N N . GLY A 1 155 ? 9.780 -1.431 1.570 1.00 97.94 155 GLY A N 1
ATOM 1211 C CA . GLY A 1 155 ? 8.558 -1.845 0.878 1.00 97.94 155 GLY A CA 1
ATOM 1212 C C . GLY A 1 155 ? 7.475 -2.333 1.828 1.00 97.94 155 GLY A C 1
ATOM 1213 O O . GLY A 1 155 ? 7.677 -2.417 3.043 1.00 97.94 155 GLY A O 1
ATOM 1214 N N . LEU A 1 156 ? 6.303 -2.667 1.276 1.00 98.50 156 LEU A N 1
ATOM 1215 C CA . LEU A 1 156 ? 5.106 -2.931 2.076 1.00 98.50 156 LEU A CA 1
ATOM 1216 C C . LEU A 1 156 ? 5.349 -4.078 3.061 1.00 98.50 156 LEU A C 1
ATOM 1218 O O . LEU A 1 156 ? 5.584 -5.221 2.665 1.00 98.50 156 LEU A O 1
ATOM 1222 N N . GLY A 1 157 ? 5.306 -3.776 4.355 1.00 97.62 157 GLY A N 1
ATOM 1223 C CA . GLY A 1 157 ? 5.499 -4.745 5.421 1.00 97.62 157 GLY A CA 1
ATOM 1224 C C . GLY A 1 157 ? 4.186 -5.185 6.075 1.00 97.62 157 GLY A C 1
ATOM 1225 O O . GLY A 1 157 ? 3.107 -4.635 5.833 1.00 97.62 157 GLY A O 1
ATOM 1226 N N . PRO A 1 158 ? 4.248 -6.197 6.959 1.00 97.06 158 PRO A N 1
ATOM 1227 C CA . PRO A 1 158 ? 3.069 -6.706 7.655 1.00 97.06 158 PRO A CA 1
ATOM 1228 C C . PRO A 1 158 ? 2.438 -5.692 8.624 1.00 97.06 158 PRO A C 1
ATOM 1230 O O . PRO A 1 158 ? 1.322 -5.920 9.085 1.00 97.06 158 PRO A O 1
ATOM 1233 N N . ARG A 1 159 ? 3.134 -4.605 8.983 1.00 96.12 159 ARG A N 1
ATOM 1234 C CA . ARG A 1 159 ? 2.605 -3.553 9.870 1.00 96.12 159 ARG A CA 1
ATOM 1235 C C . ARG A 1 159 ? 1.762 -2.566 9.090 1.00 96.12 159 ARG A C 1
ATOM 1237 O O . ARG A 1 159 ? 0.656 -2.252 9.501 1.00 96.12 159 ARG A O 1
ATOM 1244 N N . GLU A 1 160 ? 2.280 -2.148 7.949 1.00 97.94 160 GLU A N 1
ATOM 1245 C CA . GLU A 1 160 ? 1.632 -1.270 6.988 1.00 97.94 160 GLU A CA 1
ATOM 1246 C C . GLU A 1 160 ? 0.369 -1.951 6.453 1.00 97.94 160 GLU A C 1
ATOM 1248 O O . GLU A 1 160 ? -0.708 -1.364 6.468 1.00 97.94 160 GLU A O 1
ATOM 1253 N N . ALA A 1 161 ? 0.452 -3.243 6.118 1.00 98.44 161 ALA A N 1
ATOM 1254 C CA . ALA A 1 161 ? -0.715 -4.038 5.742 1.00 98.44 161 ALA A CA 1
ATOM 1255 C C . ALA A 1 161 ? -1.751 -4.148 6.878 1.00 98.44 161 ALA A C 1
ATOM 1257 O O . ALA A 1 161 ? -2.953 -4.019 6.647 1.00 98.44 161 ALA A O 1
ATOM 1258 N N . ALA A 1 162 ? -1.302 -4.357 8.121 1.00 98.06 162 ALA A N 1
ATOM 1259 C CA . ALA A 1 162 ? -2.190 -4.368 9.281 1.00 98.06 162 ALA A CA 1
ATOM 1260 C C . ALA A 1 162 ? -2.875 -3.004 9.490 1.00 98.06 162 ALA A C 1
ATOM 1262 O O . ALA A 1 162 ? -4.075 -2.955 9.769 1.00 98.06 162 ALA A O 1
ATOM 1263 N N . ALA A 1 163 ? -2.137 -1.907 9.305 1.00 98.06 163 ALA A N 1
ATOM 1264 C CA . ALA A 1 163 ? -2.653 -0.549 9.419 1.00 98.06 163 ALA A CA 1
ATOM 1265 C C . ALA A 1 163 ? -3.658 -0.248 8.298 1.00 98.06 163 ALA A C 1
ATOM 1267 O O . ALA A 1 163 ? -4.720 0.298 8.577 1.00 98.06 163 ALA A O 1
ATOM 1268 N N . ALA A 1 164 ? -3.404 -0.692 7.064 1.00 98.38 164 ALA A N 1
ATOM 1269 C CA . ALA A 1 164 ? -4.360 -0.583 5.963 1.00 98.38 164 ALA A CA 1
ATOM 1270 C C . ALA A 1 164 ? -5.673 -1.329 6.263 1.00 98.38 164 ALA A C 1
ATOM 1272 O O . ALA A 1 164 ? -6.759 -0.788 6.076 1.00 98.38 164 ALA A O 1
ATOM 1273 N N . ILE A 1 165 ? -5.601 -2.552 6.797 1.00 98.12 165 ILE A N 1
ATOM 1274 C CA . ILE A 1 165 ? -6.797 -3.316 7.198 1.00 98.12 165 ILE A CA 1
ATOM 1275 C C . ILE A 1 165 ? -7.571 -2.578 8.297 1.00 98.12 165 ILE A C 1
ATOM 1277 O O . ILE A 1 165 ? -8.796 -2.445 8.222 1.00 98.12 165 ILE A O 1
ATOM 1281 N N . ARG A 1 166 ? -6.854 -2.059 9.298 1.00 96.38 166 ARG A N 1
ATOM 1282 C CA . ARG A 1 166 ? -7.431 -1.296 10.406 1.00 96.38 166 ARG A CA 1
ATOM 1283 C C . ARG A 1 166 ? -8.065 0.013 9.953 1.00 96.38 166 ARG A C 1
ATOM 1285 O O . ARG A 1 166 ? -9.134 0.354 10.453 1.00 96.38 166 ARG A O 1
ATOM 1292 N N . PHE A 1 167 ? -7.451 0.707 8.998 1.00 97.06 167 PHE A N 1
ATOM 1293 C CA . PHE A 1 167 ? -7.992 1.924 8.403 1.00 97.06 167 PHE A CA 1
ATOM 1294 C C . PHE A 1 167 ? -9.422 1.686 7.911 1.00 97.06 167 PHE A C 1
ATOM 1296 O O . PHE A 1 167 ? -10.318 2.453 8.252 1.00 97.06 167 PHE A O 1
ATOM 1303 N N . PHE A 1 168 ? -9.672 0.577 7.210 1.00 95.81 168 PHE A N 1
ATOM 1304 C CA . PHE A 1 168 ? -11.005 0.196 6.727 1.00 95.81 168 PHE A CA 1
ATOM 1305 C C . PHE A 1 168 ? -11.913 -0.453 7.789 1.00 95.81 168 PHE A C 1
ATOM 1307 O O . PHE A 1 168 ? -12.980 -0.963 7.442 1.00 95.81 168 PHE A O 1
ATOM 1314 N N . GLY A 1 169 ? -11.506 -0.465 9.062 1.00 93.56 169 GLY A N 1
ATOM 1315 C CA . GLY A 1 169 ? -12.274 -1.048 10.165 1.00 93.56 169 GLY A CA 1
ATOM 1316 C C . GLY A 1 169 ? -12.406 -2.572 10.100 1.00 93.56 169 GLY A C 1
ATOM 1317 O O . GLY A 1 169 ? -13.333 -3.126 10.687 1.00 93.56 169 GLY A O 1
ATOM 1318 N N . ALA A 1 170 ? -11.520 -3.254 9.370 1.00 93.56 170 ALA A N 1
ATOM 1319 C CA . ALA A 1 170 ? -11.548 -4.703 9.205 1.00 93.56 170 ALA A CA 1
ATOM 1320 C C . ALA A 1 170 ? -10.599 -5.421 10.183 1.00 93.56 170 ALA A C 1
ATOM 1322 O O . ALA A 1 170 ? -9.797 -4.802 10.884 1.00 93.56 170 ALA A O 1
ATOM 1323 N N . GLY A 1 171 ? -10.696 -6.752 10.226 1.00 93.38 171 GLY A N 1
ATOM 1324 C CA . GLY A 1 171 ? -9.840 -7.626 11.030 1.00 93.38 171 GLY A CA 1
ATOM 1325 C C . GLY A 1 171 ? -9.116 -8.663 10.174 1.00 93.38 171 GLY A C 1
ATOM 1326 O O . GLY A 1 171 ? -9.574 -9.026 9.094 1.00 93.38 171 GLY A O 1
ATOM 1327 N N . HIS A 1 172 ? -7.978 -9.158 10.660 1.00 95.50 172 HIS A N 1
ATOM 1328 C CA . HIS A 1 172 ? -7.191 -10.188 9.984 1.00 95.50 172 HIS A CA 1
ATOM 1329 C C . HIS A 1 172 ? -6.283 -10.942 10.967 1.00 95.50 172 HIS A C 1
ATOM 1331 O O . HIS A 1 172 ? -5.279 -10.420 11.464 1.00 95.50 172 HIS A O 1
ATOM 1337 N N . VAL A 1 173 ? -6.609 -12.214 11.216 1.00 92.00 173 VAL A N 1
ATOM 1338 C CA . VAL A 1 173 ? -5.996 -13.046 12.271 1.00 92.00 173 VAL A CA 1
ATOM 1339 C C . VAL A 1 173 ? -4.485 -13.220 12.090 1.00 92.00 173 VAL A C 1
ATOM 1341 O O . VAL A 1 173 ? -3.723 -13.032 13.045 1.00 92.00 173 VAL A O 1
ATOM 1344 N N . ALA A 1 174 ? -4.028 -13.537 10.873 1.00 91.69 174 ALA A N 1
ATOM 1345 C CA . ALA A 1 174 ? -2.613 -13.827 10.622 1.00 91.69 174 ALA A CA 1
ATOM 1346 C C . ALA A 1 174 ? -1.714 -12.588 10.798 1.00 91.69 174 ALA A C 1
ATOM 1348 O O . ALA A 1 174 ? -0.582 -12.709 11.260 1.00 91.69 174 ALA A O 1
ATOM 1349 N N . LEU A 1 175 ? -2.248 -11.391 10.526 1.00 92.88 175 LEU A N 1
ATOM 1350 C CA . LEU A 1 175 ? -1.539 -10.119 10.734 1.00 92.88 175 LEU A CA 1
ATOM 1351 C C . LEU A 1 175 ? -1.734 -9.552 12.148 1.00 92.88 175 LEU A C 1
ATOM 1353 O O . LEU A 1 175 ? -1.085 -8.574 12.520 1.00 92.88 175 LEU A O 1
ATOM 1357 N N . GLY A 1 176 ? -2.583 -10.195 12.952 1.00 91.12 176 GLY A N 1
ATOM 1358 C CA . GLY A 1 176 ? -2.885 -9.782 14.315 1.00 91.12 176 GLY A CA 1
ATOM 1359 C C . GLY A 1 176 ? -3.799 -8.576 14.430 1.00 91.12 176 GLY A C 1
ATOM 1360 O O . GLY A 1 176 ? -3.820 -7.957 15.488 1.00 91.12 176 GLY A O 1
ATOM 1361 N N . VAL A 1 177 ? -4.566 -8.270 13.384 1.00 93.12 177 VAL A N 1
ATOM 1362 C CA . VAL A 1 177 ? -5.558 -7.195 13.415 1.00 93.12 177 VAL A CA 1
ATOM 1363 C C . VAL A 1 177 ? -6.833 -7.742 14.049 1.00 93.12 177 VAL A C 1
ATOM 1365 O O . VAL A 1 177 ? -7.650 -8.379 13.384 1.00 93.12 177 VAL A O 1
ATOM 1368 N N . GLY A 1 178 ? -6.949 -7.566 15.363 1.00 88.69 178 GLY A N 1
ATOM 1369 C CA . GLY A 1 178 ? -8.140 -7.910 16.138 1.00 88.69 178 GLY A CA 1
ATOM 1370 C C . GLY A 1 178 ? -9.112 -6.739 16.285 1.00 88.69 178 GLY A C 1
ATOM 1371 O O . GLY A 1 178 ? -8.770 -5.588 15.992 1.00 88.69 178 GLY A O 1
ATOM 1372 N N . ALA A 1 179 ? -10.313 -7.050 16.778 1.00 84.69 179 ALA A N 1
ATOM 1373 C CA . ALA A 1 179 ? -11.284 -6.044 17.186 1.00 84.69 179 ALA A CA 1
ATOM 1374 C C . ALA A 1 179 ? -10.716 -5.180 18.321 1.00 84.69 179 ALA A C 1
ATOM 1376 O O . ALA A 1 179 ? -10.037 -5.685 19.217 1.00 84.69 179 ALA A O 1
ATOM 1377 N N . LEU A 1 180 ? -11.014 -3.885 18.270 1.00 84.12 180 LEU A N 1
ATOM 1378 C CA . LEU A 1 180 ? -10.806 -2.982 19.396 1.00 84.12 180 LEU A CA 1
ATOM 1379 C C . LEU A 1 180 ? -12.074 -2.937 20.252 1.00 84.12 180 LEU A C 1
ATOM 1381 O O . LEU A 1 180 ? -13.162 -3.215 19.732 1.00 84.12 180 LEU A O 1
ATOM 1385 N N . PRO A 1 181 ? -11.962 -2.576 21.539 1.00 83.06 181 PRO A N 1
ATOM 1386 C CA . PRO A 1 181 ? -13.128 -2.228 22.336 1.00 83.06 181 PRO A CA 1
ATOM 1387 C C . PRO A 1 181 ? -13.989 -1.153 21.639 1.00 83.06 181 PRO A C 1
ATOM 1389 O O . PRO A 1 181 ? -13.459 -0.315 20.900 1.00 83.06 181 PRO A O 1
ATOM 1392 N N . PRO A 1 182 ? -15.320 -1.166 21.832 1.00 79.75 182 PRO A N 1
ATOM 1393 C CA . PRO A 1 182 ? -16.197 -0.145 21.265 1.00 79.75 182 PRO A CA 1
ATOM 1394 C C . PRO A 1 182 ? -15.761 1.271 21.671 1.00 79.75 182 PRO A C 1
ATOM 1396 O O . PRO A 1 182 ? -15.462 1.510 22.836 1.00 79.75 182 PRO A O 1
ATOM 1399 N N . GLY A 1 183 ? -15.734 2.205 20.717 1.00 82.50 183 GLY A N 1
ATOM 1400 C CA . GLY A 1 183 ? -15.334 3.601 20.944 1.00 82.50 183 GLY A CA 1
ATOM 1401 C C . GLY A 1 183 ? -13.821 3.857 20.940 1.00 82.50 183 GLY A C 1
ATOM 1402 O O . GLY A 1 183 ? -13.401 4.960 20.594 1.00 82.50 183 GLY A O 1
ATOM 1403 N N . ASP A 1 184 ? -12.981 2.851 21.208 1.00 86.56 184 ASP A N 1
ATOM 1404 C CA . ASP A 1 184 ? -11.522 3.033 21.260 1.00 86.56 184 ASP A CA 1
ATOM 1405 C C . ASP A 1 184 ? -10.947 3.496 19.918 1.00 86.56 184 ASP A C 1
ATOM 1407 O O . ASP A 1 184 ? -10.077 4.364 19.866 1.00 86.56 184 ASP A O 1
ATOM 1411 N N . HIS A 1 185 ? -11.455 2.948 18.811 1.00 86.56 185 HIS A N 1
ATOM 1412 C CA . HIS A 1 185 ? -11.005 3.349 17.480 1.00 86.56 185 HIS A CA 1
ATOM 1413 C C . HIS A 1 185 ? -11.298 4.834 17.207 1.00 86.56 185 HIS A C 1
ATOM 1415 O O . HIS A 1 185 ? -10.424 5.559 16.737 1.00 86.56 185 HIS A O 1
ATOM 1421 N N . GLU A 1 186 ? -12.500 5.299 17.550 1.00 90.00 186 GLU A N 1
ATOM 1422 C CA . GLU A 1 186 ? -12.929 6.691 17.367 1.00 90.00 186 GLU A CA 1
ATOM 1423 C C . GLU A 1 186 ? -12.131 7.641 18.263 1.00 90.00 186 GLU A C 1
ATOM 1425 O O . GLU A 1 186 ? -11.699 8.701 17.812 1.00 90.00 186 GLU A O 1
ATOM 1430 N N . MET A 1 187 ? -11.861 7.237 19.507 1.00 89.19 187 MET A N 1
ATOM 1431 C CA . MET A 1 187 ? -11.020 7.998 20.430 1.00 89.19 187 MET A CA 1
ATOM 1432 C C . MET A 1 187 ? -9.589 8.161 19.911 1.00 89.19 187 MET A C 1
ATOM 1434 O O . MET A 1 187 ? -9.029 9.255 19.995 1.00 89.19 187 MET A O 1
ATOM 1438 N N . VAL A 1 188 ? -8.994 7.100 19.356 1.00 91.75 188 VAL A N 1
ATOM 1439 C CA . VAL A 1 188 ? -7.651 7.180 18.765 1.00 91.75 188 VAL A CA 1
ATOM 1440 C C . VAL A 1 188 ? -7.668 8.088 17.535 1.00 91.75 188 VAL A C 1
ATOM 1442 O O . VAL A 1 188 ? -6.827 8.975 17.433 1.00 91.75 188 VAL A O 1
ATOM 1445 N N . ILE A 1 189 ? -8.651 7.948 16.640 1.00 92.50 189 ILE A N 1
ATOM 1446 C CA . ILE A 1 189 ? -8.803 8.848 15.483 1.00 92.50 189 ILE A CA 1
ATOM 1447 C C . ILE A 1 189 ? -8.905 10.311 15.940 1.00 92.50 189 ILE A C 1
ATOM 1449 O O . ILE A 1 189 ? -8.209 11.170 15.401 1.00 92.50 189 ILE A O 1
ATOM 1453 N N . ALA A 1 190 ? -9.709 10.600 16.966 1.00 92.94 190 ALA A N 1
ATOM 1454 C CA . ALA A 1 190 ? -9.852 11.948 17.512 1.00 92.94 190 ALA A CA 1
ATOM 1455 C C . ALA A 1 190 ? -8.532 12.496 18.084 1.00 92.94 190 ALA A C 1
ATOM 1457 O O . ALA A 1 190 ? -8.205 13.660 17.854 1.00 92.94 190 ALA A O 1
ATOM 1458 N N . LYS A 1 191 ? -7.734 11.665 18.771 1.00 92.75 191 LYS A N 1
ATOM 1459 C CA . LYS A 1 191 ? -6.400 12.054 19.268 1.00 92.75 191 LYS A CA 1
ATOM 1460 C C . LYS A 1 191 ? -5.438 12.403 18.127 1.00 92.75 191 LYS A C 1
ATOM 1462 O O . LYS A 1 191 ? -4.620 13.302 18.287 1.00 92.75 191 LYS A O 1
ATOM 1467 N N . HIS A 1 192 ? -5.570 11.743 16.980 1.00 92.94 192 HIS A N 1
ATOM 1468 C CA . HIS A 1 192 ? -4.820 12.049 15.760 1.00 92.94 192 HIS A CA 1
ATOM 1469 C C . HIS A 1 192 ? -5.493 13.131 14.891 1.00 92.94 192 HIS A C 1
ATOM 1471 O O . HIS A 1 192 ? -5.277 13.183 13.684 1.00 92.94 192 HIS A O 1
ATOM 1477 N N . GLY A 1 193 ? -6.334 13.997 15.472 1.00 93.56 193 GLY A N 1
ATOM 1478 C CA . GLY A 1 193 ? -6.941 15.125 14.756 1.00 93.56 193 GLY A CA 1
ATOM 1479 C C . GLY A 1 193 ? -7.921 14.718 13.651 1.00 93.56 193 GLY A C 1
ATOM 1480 O O . GLY A 1 193 ? -8.169 15.498 12.736 1.00 93.56 193 GLY A O 1
ATOM 1481 N N . GLY A 1 194 ? -8.462 13.499 13.708 1.00 93.19 194 GLY A N 1
ATOM 1482 C CA . GLY A 1 194 ? -9.316 12.939 12.661 1.00 93.19 194 GLY A CA 1
ATOM 1483 C C . GLY A 1 194 ? -8.561 12.165 11.576 1.00 93.19 194 GLY A C 1
ATOM 1484 O O . GLY A 1 194 ? -9.205 11.558 10.717 1.00 93.19 194 GLY A O 1
ATOM 1485 N N . ASP A 1 195 ? -7.225 12.129 11.609 1.00 94.81 195 ASP A N 1
ATOM 1486 C CA . ASP A 1 195 ? -6.428 11.378 10.641 1.00 94.81 195 ASP A CA 1
ATOM 1487 C C . ASP A 1 195 ? -6.467 9.868 10.933 1.00 94.81 195 ASP A C 1
ATOM 1489 O O . ASP A 1 195 ? -5.801 9.335 11.828 1.00 94.81 195 ASP A O 1
ATOM 1493 N N . ARG A 1 196 ? -7.254 9.162 10.117 1.00 94.94 196 ARG A N 1
ATOM 1494 C CA . ARG A 1 196 ? -7.419 7.706 10.174 1.00 94.94 196 ARG A CA 1
ATOM 1495 C C . ARG A 1 196 ? -6.142 6.946 9.830 1.00 94.94 196 ARG A C 1
ATOM 1497 O O . ARG A 1 196 ? -5.953 5.853 10.361 1.00 94.94 196 ARG A O 1
ATOM 1504 N N . VAL A 1 197 ? -5.288 7.475 8.953 1.00 96.88 197 VAL A N 1
ATOM 1505 C CA . VAL A 1 197 ? -4.028 6.813 8.592 1.00 96.88 197 VAL A CA 1
ATOM 1506 C C . VAL A 1 197 ? -3.080 6.861 9.778 1.00 96.88 197 VAL A C 1
ATOM 1508 O O . VAL A 1 197 ? -2.634 5.807 10.235 1.00 96.88 197 VAL A O 1
ATOM 1511 N N . SER A 1 198 ? -2.847 8.053 10.331 1.00 95.94 198 SER A N 1
ATOM 1512 C CA . SER A 1 198 ? -1.990 8.233 11.506 1.00 95.94 198 SER A CA 1
ATOM 1513 C C . SER A 1 198 ? -2.453 7.376 12.688 1.00 95.94 198 SER A C 1
ATOM 1515 O O . SER A 1 198 ? -1.649 6.664 13.295 1.00 95.94 198 SER A O 1
ATOM 1517 N N . ALA A 1 199 ? -3.763 7.354 12.959 1.00 95.69 199 ALA A N 1
ATOM 1518 C CA . ALA A 1 199 ? -4.360 6.502 13.986 1.00 95.69 199 ALA A CA 1
ATOM 1519 C C . ALA A 1 199 ? -4.108 5.004 13.742 1.00 95.69 199 ALA A C 1
ATOM 1521 O O . ALA A 1 199 ? -3.699 4.278 14.654 1.00 95.69 199 ALA A O 1
ATOM 1522 N N . ALA A 1 200 ? -4.324 4.524 12.514 1.00 96.75 200 ALA A N 1
ATOM 1523 C CA . ALA A 1 200 ? -4.131 3.119 12.172 1.00 96.75 200 ALA A CA 1
ATOM 1524 C C . ALA A 1 200 ? -2.653 2.698 12.238 1.00 96.75 200 ALA A C 1
ATOM 1526 O O . ALA A 1 200 ? -2.339 1.629 12.768 1.00 96.75 200 ALA A O 1
ATOM 1527 N N . MET A 1 201 ? -1.743 3.548 11.755 1.00 96.75 201 MET A N 1
ATOM 1528 C CA . MET A 1 201 ? -0.296 3.336 11.837 1.00 96.75 201 MET A CA 1
ATOM 1529 C C . MET A 1 201 ? 0.183 3.264 13.284 1.00 96.75 201 MET A C 1
ATOM 1531 O O . MET A 1 201 ? 0.960 2.370 13.633 1.00 96.75 201 MET A O 1
ATOM 1535 N N . TRP A 1 202 ? -0.298 4.169 14.139 1.00 95.81 202 TRP A N 1
ATOM 1536 C CA . TRP A 1 202 ? 0.026 4.161 15.560 1.00 95.81 202 TRP A CA 1
ATOM 1537 C C . TRP A 1 202 ? -0.468 2.876 16.238 1.00 95.81 202 TRP A C 1
ATOM 1539 O O . TRP A 1 202 ? 0.317 2.179 16.885 1.00 95.81 202 TRP A O 1
ATOM 1549 N N . LEU A 1 203 ? -1.726 2.491 15.999 1.00 95.00 203 LEU A N 1
ATOM 1550 C CA . LEU A 1 203 ? -2.327 1.269 16.549 1.00 95.00 203 LEU A CA 1
ATOM 1551 C C . LEU A 1 203 ? -1.563 -0.006 16.167 1.00 95.00 203 LEU A C 1
ATOM 1553 O O . LEU A 1 203 ? -1.534 -0.963 16.945 1.00 95.00 203 LEU A O 1
ATOM 1557 N N . GLU A 1 204 ? -0.927 -0.031 14.997 1.00 96.06 204 GLU A N 1
ATOM 1558 C CA . GLU A 1 204 ? -0.117 -1.162 14.523 1.00 96.06 204 GLU A CA 1
ATOM 1559 C C . GLU A 1 204 ? 1.388 -1.015 14.789 1.00 96.06 204 GLU A C 1
ATOM 1561 O O . GLU A 1 204 ? 2.190 -1.888 14.424 1.00 96.06 204 GLU A O 1
ATOM 1566 N N . GLY A 1 205 ? 1.779 0.057 15.482 1.00 94.31 205 GLY A N 1
ATOM 1567 C CA . GLY A 1 205 ? 3.160 0.338 15.848 1.00 94.31 205 GLY A CA 1
ATOM 1568 C C . GLY A 1 205 ? 4.068 0.462 14.629 1.00 94.31 205 GLY A C 1
ATOM 1569 O O . GLY A 1 205 ? 5.186 -0.056 14.664 1.00 94.31 205 GLY A O 1
ATOM 1570 N N . VAL A 1 206 ? 3.571 1.074 13.549 1.00 94.62 206 VAL A N 1
ATOM 1571 C CA . VAL A 1 206 ? 4.332 1.326 12.317 1.00 94.62 206 VAL A CA 1
ATOM 1572 C C . VAL A 1 206 ? 5.508 2.279 12.583 1.00 94.62 206 VAL A C 1
ATOM 1574 O O . VAL A 1 206 ? 6.640 1.844 12.369 1.00 94.62 206 VAL A O 1
ATOM 1577 N N . PRO A 1 207 ? 5.322 3.492 13.159 1.00 92.25 207 PRO A N 1
ATOM 1578 C CA . PRO A 1 207 ? 6.406 4.484 13.244 1.00 92.25 207 PRO A CA 1
ATOM 1579 C C . PRO A 1 207 ? 7.621 4.024 14.062 1.00 92.25 207 PRO A C 1
ATOM 1581 O O . PRO A 1 207 ? 8.757 4.377 13.772 1.00 92.25 207 PRO A O 1
ATOM 1584 N N . VAL A 1 208 ? 7.378 3.201 15.084 1.00 91.25 208 VAL A N 1
ATOM 1585 C CA . VAL A 1 208 ? 8.384 2.708 16.042 1.00 91.25 208 VAL A CA 1
ATOM 1586 C C . VAL A 1 208 ? 8.691 1.212 15.881 1.00 91.25 208 VAL A C 1
ATOM 1588 O O . VAL A 1 208 ? 9.408 0.627 16.688 1.00 91.25 208 VAL A O 1
ATOM 1591 N N . ARG A 1 209 ? 8.134 0.561 14.850 1.00 89.81 209 ARG A N 1
ATOM 1592 C CA . ARG A 1 209 ? 8.344 -0.862 14.512 1.00 89.81 209 ARG A CA 1
ATOM 1593 C C . ARG A 1 209 ? 8.132 -1.850 15.685 1.00 89.81 209 ARG A C 1
ATOM 1595 O O . ARG A 1 209 ? 8.794 -2.887 15.763 1.00 89.81 209 ARG A O 1
ATOM 1602 N N . LEU A 1 210 ? 7.141 -1.611 16.554 1.00 89.00 210 LEU A N 1
ATOM 1603 C CA . LEU A 1 210 ? 6.867 -2.388 17.789 1.00 89.00 210 LEU A CA 1
ATOM 1604 C C . LEU A 1 210 ? 6.448 -3.836 17.544 1.00 89.00 210 LEU A C 1
ATOM 1606 O O . LEU A 1 210 ? 5.459 -4.067 16.861 1.00 89.00 210 LEU A O 1
ATOM 1610 N N . THR A 1 211 ? 7.101 -4.859 18.096 1.00 88.75 211 THR A N 1
ATOM 1611 C CA . THR A 1 211 ? 6.670 -6.263 17.870 1.00 88.75 211 THR A CA 1
ATOM 1612 C C . THR A 1 211 ? 5.183 -6.488 18.196 1.00 88.75 211 THR A C 1
ATOM 1614 O O . THR A 1 211 ? 4.594 -5.745 18.974 1.00 88.75 211 THR A O 1
ATOM 1617 N N . ARG A 1 212 ? 4.550 -7.509 17.595 1.00 86.44 212 ARG A N 1
ATOM 1618 C CA . ARG A 1 212 ? 3.085 -7.715 17.655 1.00 86.44 212 ARG A CA 1
ATOM 1619 C C . ARG A 1 212 ? 2.490 -7.581 19.065 1.00 86.44 212 ARG A C 1
ATOM 1621 O O . ARG A 1 212 ? 1.450 -6.958 19.208 1.00 86.44 212 ARG A O 1
ATOM 1628 N N . ARG A 1 213 ? 3.156 -8.131 20.088 1.00 87.56 213 ARG A N 1
ATOM 1629 C CA . ARG A 1 213 ? 2.690 -8.106 21.490 1.00 87.56 213 ARG A CA 1
ATOM 1630 C C . ARG A 1 213 ? 2.739 -6.722 22.143 1.00 87.56 213 ARG A C 1
ATOM 1632 O O . ARG A 1 213 ? 2.068 -6.509 23.140 1.00 87.56 213 ARG A O 1
ATOM 1639 N N . HIS A 1 214 ? 3.521 -5.807 21.581 1.00 88.50 214 HIS A N 1
ATOM 1640 C CA . HIS A 1 214 ? 3.681 -4.438 22.065 1.00 88.50 214 HIS A CA 1
ATOM 1641 C C . HIS A 1 214 ? 2.929 -3.419 21.206 1.00 88.50 214 HIS A C 1
ATOM 1643 O O . HIS A 1 214 ? 3.006 -2.227 21.478 1.00 88.50 214 HIS A O 1
ATOM 1649 N N . ARG A 1 215 ? 2.220 -3.854 20.154 1.00 90.94 215 ARG A N 1
ATOM 1650 C CA . ARG A 1 215 ? 1.369 -2.949 19.377 1.00 90.94 215 ARG A CA 1
ATOM 1651 C C . ARG A 1 215 ? 0.250 -2.421 20.277 1.00 90.94 215 ARG A C 1
ATOM 1653 O O . ARG A 1 215 ? -0.363 -3.240 20.969 1.00 90.94 215 ARG A O 1
ATOM 1660 N N . PRO A 1 216 ? -0.084 -1.122 20.223 1.00 90.94 216 PRO A N 1
ATOM 1661 C CA . PRO A 1 216 ? -1.173 -0.584 21.030 1.00 90.94 216 PRO A CA 1
ATOM 1662 C C . PRO A 1 216 ? -2.486 -1.341 20.824 1.00 90.94 216 PRO A C 1
ATOM 1664 O O . PRO A 1 216 ? -3.144 -1.705 21.791 1.00 90.94 216 PRO A O 1
ATOM 1667 N N . SER A 1 217 ? -2.821 -1.700 19.582 1.00 90.12 217 SER A N 1
ATOM 1668 C CA . SER A 1 217 ? -4.026 -2.486 19.290 1.00 90.12 217 SER A CA 1
ATOM 1669 C C . SER A 1 217 ? -4.062 -3.862 19.957 1.00 90.12 217 SER A C 1
ATOM 1671 O O . SER A 1 217 ? -5.127 -4.309 20.380 1.00 90.12 217 SER A O 1
ATOM 1673 N N . PHE A 1 218 ? -2.917 -4.540 20.067 1.00 88.00 218 PHE A N 1
ATOM 1674 C CA . PHE A 1 218 ? -2.831 -5.832 20.740 1.00 88.00 218 PHE A CA 1
ATOM 1675 C C . PHE A 1 218 ? -3.052 -5.667 22.241 1.00 88.00 218 PHE A C 1
ATOM 1677 O O . PHE A 1 218 ? -3.830 -6.412 22.832 1.00 88.00 218 PHE A O 1
ATOM 1684 N N . VAL A 1 219 ? -2.403 -4.665 22.840 1.00 85.00 219 VAL A N 1
ATOM 1685 C CA . VAL A 1 219 ? -2.541 -4.357 24.266 1.00 8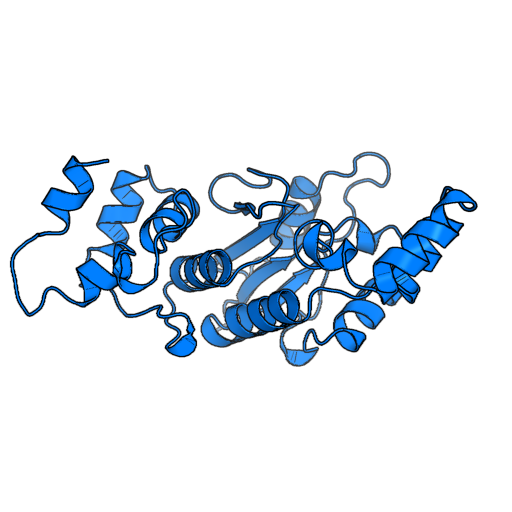5.00 219 VAL A CA 1
ATOM 1686 C C . VAL A 1 219 ? -3.999 -4.025 24.586 1.00 85.00 219 VAL A C 1
ATOM 1688 O O . VAL A 1 219 ? -4.587 -4.694 25.433 1.00 85.00 219 VAL A O 1
ATOM 1691 N N . LEU A 1 220 ? -4.614 -3.107 23.835 1.00 82.75 220 LEU A N 1
ATOM 1692 C CA . LEU A 1 220 ? -6.021 -2.706 23.980 1.00 82.75 220 LEU A CA 1
ATOM 1693 C C . LEU A 1 220 ? -7.003 -3.865 23.775 1.00 82.75 220 LEU A C 1
ATOM 1695 O O . LEU A 1 220 ? -7.993 -3.970 24.487 1.00 82.75 220 LEU A O 1
ATOM 1699 N N . GLY A 1 221 ? -6.727 -4.771 22.834 1.00 76.50 221 GLY A N 1
ATOM 1700 C CA . GLY A 1 221 ? -7.547 -5.969 22.634 1.00 76.50 221 GLY A CA 1
ATOM 1701 C C . GLY A 1 221 ? -7.383 -7.025 23.736 1.00 76.50 221 GLY A C 1
ATOM 1702 O O . GLY A 1 221 ? -8.253 -7.878 23.908 1.00 76.50 221 GLY A O 1
ATOM 1703 N N . SER A 1 222 ? -6.276 -6.986 24.487 1.00 69.88 222 SER A N 1
ATOM 1704 C CA . SER A 1 222 ? -5.930 -7.966 25.528 1.00 69.88 222 SER A CA 1
ATOM 1705 C C . SER A 1 222 ? -6.359 -7.572 26.948 1.00 69.88 222 SER A C 1
ATOM 1707 O O . SER A 1 222 ? -6.364 -8.423 27.839 1.00 69.88 222 SER A O 1
ATOM 1709 N N . THR A 1 223 ? -6.777 -6.321 27.178 1.00 55.62 223 THR A N 1
ATOM 1710 C CA . THR A 1 223 ? -7.050 -5.733 28.508 1.00 55.62 223 THR A CA 1
ATOM 1711 C C . THR A 1 223 ? -8.259 -6.296 29.262 1.00 55.62 223 THR A C 1
ATOM 1713 O O . THR A 1 223 ? -8.623 -5.772 30.313 1.00 55.62 223 THR A O 1
ATOM 1716 N N . ARG A 1 224 ? -8.815 -7.450 28.870 1.00 52.81 224 ARG A N 1
ATOM 1717 C CA . ARG A 1 224 ? -9.707 -8.200 29.769 1.00 52.81 224 ARG A CA 1
ATOM 1718 C C . ARG A 1 224 ? -9.015 -8.665 31.064 1.00 52.81 224 ARG A C 1
ATOM 1720 O O . ARG A 1 224 ? -9.727 -9.164 31.923 1.00 52.81 224 ARG A O 1
ATOM 1727 N N . HIS A 1 225 ? -7.684 -8.578 31.213 1.00 46.38 225 HIS A N 1
ATOM 1728 C CA . HIS 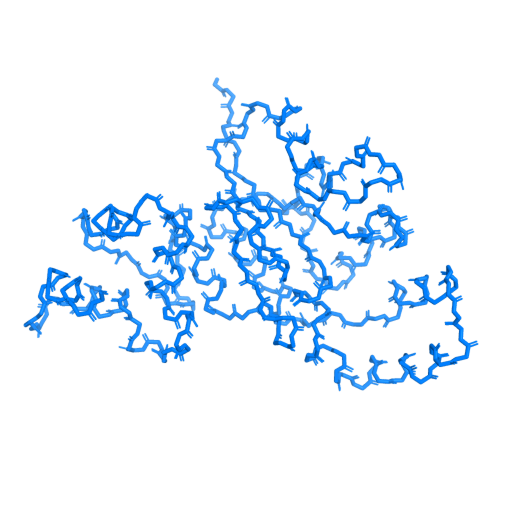A 1 225 ? -6.943 -9.167 32.350 1.00 46.38 225 HIS A CA 1
ATOM 1729 C C . HIS A 1 225 ? -5.863 -8.257 32.994 1.00 46.38 225 HIS A C 1
ATOM 1731 O O . HIS A 1 225 ? -4.872 -8.763 33.511 1.00 46.38 225 HIS A O 1
ATOM 1737 N N . GLY A 1 226 ? -6.058 -6.929 33.034 1.00 49.62 226 GLY A N 1
ATOM 1738 C CA . GLY A 1 226 ? -5.328 -6.065 33.982 1.00 49.62 226 GLY A CA 1
ATOM 1739 C C . GLY A 1 226 ? -4.694 -4.792 33.411 1.00 49.62 226 GLY A C 1
ATOM 1740 O O . GLY A 1 226 ? -3.598 -4.822 32.865 1.00 49.62 226 GLY A O 1
ATOM 1741 N N . GLY A 1 227 ? -5.338 -3.649 33.667 1.00 52.38 227 GLY A N 1
ATOM 1742 C CA . GLY A 1 227 ? -4.647 -2.566 34.378 1.00 52.38 227 GLY A CA 1
ATOM 1743 C C . GLY A 1 227 ? -4.256 -1.280 33.647 1.00 52.38 227 GLY A C 1
ATOM 1744 O O . GLY A 1 227 ? -3.719 -0.407 34.317 1.00 52.38 227 GLY A O 1
ATOM 1745 N N . MET A 1 228 ? -4.510 -1.097 32.349 1.00 58.94 228 MET A N 1
ATOM 1746 C CA . MET A 1 228 ? -4.250 0.204 31.709 1.00 58.94 228 MET A CA 1
ATOM 1747 C C . MET A 1 228 ? -5.359 0.561 30.726 1.00 58.94 228 MET A C 1
ATOM 1749 O O . MET A 1 228 ? -5.579 -0.159 29.751 1.00 58.94 228 MET A O 1
ATOM 1753 N N . GLU A 1 229 ? -6.076 1.652 30.994 1.00 66.06 229 GLU A N 1
ATOM 1754 C CA . GLU A 1 229 ? -7.132 2.123 30.101 1.00 66.06 229 GLU A CA 1
ATOM 1755 C C . GLU A 1 229 ? -6.529 2.813 28.870 1.00 66.06 229 GLU A C 1
ATOM 1757 O O . GLU A 1 229 ? -5.436 3.382 28.930 1.00 66.06 229 GLU A O 1
ATOM 1762 N N . LEU A 1 230 ? -7.259 2.832 27.746 1.00 69.44 230 LEU A N 1
ATOM 1763 C CA . LEU A 1 230 ? -6.861 3.577 26.542 1.00 69.44 230 LEU A CA 1
ATOM 1764 C C . LEU A 1 230 ? -6.478 5.033 26.869 1.00 69.44 230 LEU A C 1
ATOM 1766 O O . LEU A 1 230 ? -5.551 5.588 26.285 1.00 69.44 230 LEU A O 1
ATOM 1770 N N . ARG A 1 231 ? -7.158 5.645 27.844 1.00 6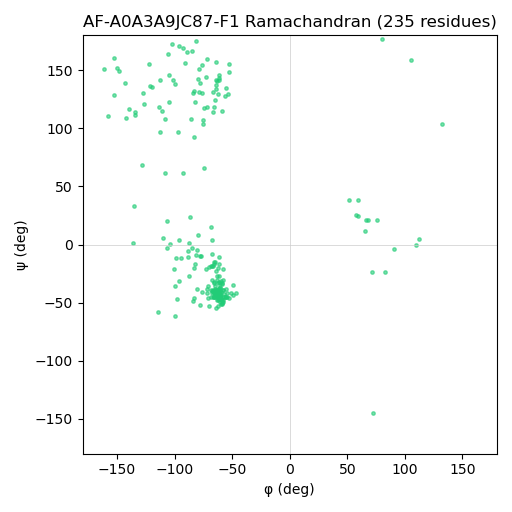6.69 231 ARG A N 1
ATOM 1771 C CA . ARG A 1 231 ? -6.899 7.015 28.312 1.00 66.69 231 ARG A CA 1
ATOM 1772 C C . ARG A 1 231 ? -5.499 7.211 28.893 1.00 66.69 231 ARG A C 1
ATOM 1774 O O . ARG A 1 231 ? -4.988 8.328 28.853 1.00 66.69 231 ARG A O 1
ATOM 1781 N N . ASP A 1 232 ? -4.880 6.166 29.427 1.00 70.31 232 ASP A N 1
ATOM 1782 C CA . ASP A 1 232 ? -3.525 6.238 29.974 1.00 70.31 232 ASP A CA 1
ATOM 1783 C C . ASP A 1 232 ? -2.487 6.160 28.852 1.00 70.31 232 ASP A C 1
ATOM 1785 O O . ASP A 1 232 ? -1.540 6.945 28.837 1.00 70.31 232 ASP A O 1
ATOM 1789 N N . TRP A 1 233 ? -2.737 5.328 27.835 1.00 69.81 233 TRP A N 1
ATOM 1790 C CA . TRP A 1 233 ? -1.940 5.305 26.605 1.00 69.81 233 TRP A CA 1
ATOM 1791 C C . TRP A 1 233 ? -1.997 6.634 25.858 1.00 69.81 233 TRP A C 1
ATOM 1793 O O . TRP A 1 233 ? -0.961 7.176 25.491 1.00 69.81 233 TRP A O 1
ATOM 1803 N N . LEU A 1 234 ? -3.193 7.199 25.681 1.00 71.06 234 LEU A N 1
ATOM 1804 C CA . LEU A 1 234 ? -3.375 8.471 24.976 1.00 71.06 234 LEU A CA 1
ATOM 1805 C C . LEU A 1 234 ? -2.738 9.667 25.699 1.00 71.06 234 LEU A C 1
ATOM 1807 O O . LEU A 1 234 ? -2.572 10.716 25.080 1.00 71.06 234 LEU A O 1
ATOM 1811 N N . ARG A 1 235 ? -2.408 9.550 26.990 1.00 69.75 235 ARG A N 1
ATOM 1812 C CA . ARG A 1 235 ? -1.680 10.584 27.744 1.00 69.75 235 ARG A CA 1
ATOM 1813 C C . ARG A 1 235 ? -0.164 10.513 27.558 1.00 69.75 235 ARG A C 1
ATOM 1815 O O . ARG A 1 235 ? 0.503 11.512 27.795 1.00 69.75 235 ARG A O 1
ATOM 1822 N N . ALA A 1 236 ? 0.366 9.367 27.134 1.00 63.44 236 ALA A N 1
ATOM 1823 C CA . ALA A 1 236 ? 1.795 9.152 26.906 1.00 63.44 236 ALA A CA 1
ATOM 1824 C C . ALA A 1 236 ? 2.266 9.547 25.488 1.00 63.44 236 ALA A C 1
ATOM 1826 O O . ALA A 1 236 ? 3.439 9.362 25.166 1.00 63.44 236 ALA A O 1
ATOM 1827 N N . ILE A 1 237 ? 1.356 10.060 24.652 1.00 61.69 237 ILE A N 1
ATOM 1828 C CA . ILE A 1 237 ? 1.554 10.460 23.248 1.00 61.69 237 ILE A CA 1
ATOM 1829 C C . ILE A 1 237 ? 1.128 11.919 23.104 1.00 61.69 237 ILE A C 1
ATOM 1831 O O . ILE A 1 237 ? 1.860 12.674 22.439 1.00 61.69 237 ILE A O 1
#